Protein AF-A0A2V6EKQ9-F1 (afdb_monomer_lite)

Structure (mmCIF, N/CA/C/O backbone):
data_AF-A0A2V6EKQ9-F1
#
_entry.id   AF-A0A2V6EKQ9-F1
#
loop_
_atom_site.group_PDB
_atom_site.id
_atom_site.type_symbol
_atom_site.label_atom_id
_atom_site.label_alt_id
_atom_site.label_comp_id
_atom_site.label_asym_id
_atom_site.label_entity_id
_atom_site.label_seq_id
_atom_site.pdbx_PDB_ins_code
_atom_site.Cartn_x
_atom_site.Cartn_y
_atom_site.Cartn_z
_atom_site.occupancy
_atom_site.B_iso_or_equiv
_atom_site.auth_seq_id
_atom_site.auth_comp_id
_atom_site.auth_asym_id
_atom_site.auth_atom_id
_atom_site.pdbx_PDB_model_num
ATOM 1 N N . MET A 1 1 ? 5.200 -7.615 4.728 1.00 90.56 1 MET A N 1
ATOM 2 C CA . MET A 1 1 ? 4.198 -6.565 5.025 1.00 90.56 1 MET A CA 1
ATOM 3 C C . MET A 1 1 ? 2.852 -6.879 4.381 1.00 90.56 1 MET A C 1
ATOM 5 O O . MET A 1 1 ? 1.906 -7.097 5.118 1.00 90.56 1 MET A O 1
ATOM 9 N N . LEU A 1 2 ? 2.753 -6.979 3.049 1.00 94.94 2 LEU A N 1
ATOM 10 C CA . LEU A 1 2 ? 1.480 -7.272 2.362 1.00 94.94 2 LEU A CA 1
ATOM 11 C C . LEU A 1 2 ? 0.846 -8.608 2.789 1.00 94.94 2 LEU A C 1
ATOM 13 O O . LEU A 1 2 ? -0.291 -8.612 3.251 1.00 94.94 2 LEU A O 1
ATOM 17 N N . ASP A 1 3 ? 1.601 -9.713 2.757 1.00 94.38 3 ASP A N 1
ATOM 18 C CA . ASP A 1 3 ? 1.097 -11.019 3.223 1.00 94.38 3 ASP A CA 1
ATOM 19 C C . ASP A 1 3 ? 0.699 -11.004 4.701 1.00 94.38 3 ASP A C 1
ATOM 21 O O . ASP A 1 3 ? -0.285 -11.627 5.095 1.00 94.38 3 ASP A O 1
ATOM 25 N N . GLN A 1 4 ? 1.440 -10.261 5.526 1.00 96.31 4 GLN A N 1
ATOM 26 C CA . GLN A 1 4 ? 1.131 -10.102 6.945 1.00 96.31 4 GLN A CA 1
ATOM 27 C C . GLN A 1 4 ? -0.198 -9.369 7.143 1.00 96.31 4 GLN A C 1
ATOM 29 O O . GLN A 1 4 ? -1.025 -9.826 7.925 1.00 96.31 4 GLN A O 1
ATOM 34 N N . ALA A 1 5 ? -0.424 -8.264 6.430 1.00 96.88 5 ALA A N 1
ATOM 35 C CA . ALA A 1 5 ? -1.663 -7.498 6.512 1.00 96.88 5 ALA A CA 1
ATOM 36 C C . ALA A 1 5 ? -2.870 -8.317 6.047 1.00 96.88 5 ALA A C 1
ATOM 38 O O . ALA A 1 5 ? -3.899 -8.329 6.724 1.00 96.88 5 ALA A O 1
ATOM 39 N N . ARG A 1 6 ? -2.719 -9.057 4.941 1.00 96.38 6 ARG A N 1
ATOM 40 C CA . ARG A 1 6 ? -3.744 -9.971 4.431 1.00 96.38 6 ARG A CA 1
ATOM 41 C C . ARG A 1 6 ? -4.049 -11.091 5.424 1.00 96.38 6 ARG A C 1
ATOM 43 O O . ARG A 1 6 ? -5.208 -11.341 5.737 1.00 96.38 6 ARG A O 1
ATOM 50 N N . THR A 1 7 ? -3.014 -11.753 5.939 1.00 96.88 7 THR A N 1
ATOM 51 C CA . THR A 1 7 ? -3.164 -12.839 6.920 1.00 96.88 7 THR A CA 1
ATOM 52 C C . THR A 1 7 ? -3.848 -12.329 8.182 1.00 96.88 7 THR A C 1
ATOM 54 O O . THR A 1 7 ? -4.749 -12.982 8.696 1.00 96.88 7 THR A O 1
ATOM 57 N N . TYR A 1 8 ? -3.473 -11.136 8.649 1.00 97.75 8 TYR A N 1
ATOM 58 C CA . TYR A 1 8 ? -4.101 -10.504 9.802 1.00 97.75 8 TYR A CA 1
ATOM 59 C C . TYR A 1 8 ? -5.581 -10.187 9.551 1.00 97.75 8 TYR A C 1
ATOM 61 O O . TYR A 1 8 ? -6.402 -10.486 10.414 1.00 97.75 8 TYR A O 1
ATOM 69 N N . ALA A 1 9 ? -5.922 -9.636 8.379 1.00 97.31 9 ALA A N 1
ATOM 70 C CA . ALA A 1 9 ? -7.302 -9.336 7.992 1.00 97.31 9 ALA A CA 1
ATOM 71 C C . ALA A 1 9 ? -8.191 -10.586 8.059 1.00 97.31 9 ALA A C 1
ATOM 73 O O . ALA A 1 9 ? -9.218 -10.584 8.737 1.00 97.31 9 ALA A O 1
ATOM 74 N N . MET A 1 10 ? -7.741 -11.677 7.430 1.00 97.62 10 MET A N 1
ATOM 75 C CA . MET A 1 10 ? -8.483 -12.939 7.386 1.00 97.62 10 MET A CA 1
ATOM 76 C C . MET A 1 10 ? -8.564 -13.620 8.754 1.00 97.62 10 MET A C 1
ATOM 78 O O . MET A 1 10 ? -9.629 -14.076 9.157 1.00 97.62 10 MET A O 1
ATOM 82 N N . ALA A 1 11 ? -7.454 -13.668 9.496 1.00 97.88 11 ALA A N 1
ATOM 83 C CA . ALA A 1 11 ? -7.403 -14.353 10.787 1.00 97.88 11 ALA A CA 1
ATOM 84 C C . ALA A 1 11 ? -8.225 -13.651 11.879 1.00 97.88 11 ALA A C 1
ATOM 86 O O . ALA A 1 11 ? -8.692 -14.310 12.802 1.00 97.88 11 ALA A O 1
ATOM 87 N N . ASN A 1 12 ? -8.397 -12.329 11.784 1.00 97.94 12 ASN A N 1
ATOM 88 C CA . ASN A 1 12 ? -9.086 -11.527 12.800 1.00 97.94 12 ASN A CA 1
ATOM 89 C C . ASN A 1 12 ? -10.441 -10.989 12.325 1.00 97.94 12 ASN A C 1
ATOM 91 O O . ASN A 1 12 ? -11.027 -10.161 13.015 1.00 97.94 12 ASN A O 1
ATOM 95 N N . ASN A 1 13 ? -10.929 -11.432 11.159 1.00 97.50 13 ASN A N 1
ATOM 96 C CA . ASN A 1 13 ? -12.173 -10.960 10.551 1.00 97.50 13 ASN A CA 1
ATOM 97 C C . ASN A 1 13 ? -12.279 -9.418 10.550 1.00 97.50 13 ASN A C 1
ATOM 99 O O . ASN A 1 13 ? -13.250 -8.838 11.033 1.00 97.50 13 ASN A O 1
ATOM 103 N N . THR A 1 14 ? -11.233 -8.748 10.061 1.00 97.62 14 THR A N 1
ATOM 104 C CA . THR A 1 14 ? -11.115 -7.284 10.093 1.00 97.62 14 THR A CA 1
ATOM 105 C C . THR A 1 14 ? -10.586 -6.728 8.776 1.00 97.62 14 THR A C 1
ATOM 107 O O . THR A 1 14 ? -10.063 -7.461 7.938 1.00 97.62 14 THR A O 1
ATOM 110 N N . TYR A 1 15 ? -10.712 -5.417 8.597 1.00 96.25 15 TYR A N 1
ATOM 111 C CA . TYR A 1 15 ? -10.053 -4.694 7.517 1.00 96.25 15 TYR A CA 1
ATOM 112 C C . TYR A 1 15 ? -8.654 -4.274 7.948 1.00 96.25 15 TYR A C 1
ATOM 114 O O . TYR A 1 15 ? -8.445 -3.834 9.083 1.00 96.25 15 TYR A O 1
ATOM 122 N N . THR A 1 16 ? -7.699 -4.382 7.028 1.00 97.12 16 THR A N 1
ATOM 123 C CA . THR A 1 16 ? -6.342 -3.863 7.220 1.00 97.12 16 THR A CA 1
ATOM 124 C C . THR A 1 16 ? -5.949 -2.930 6.089 1.00 97.12 16 THR A C 1
ATOM 126 O O . THR A 1 16 ? -6.442 -3.054 4.971 1.00 97.12 16 THR A O 1
ATOM 129 N N . TRP A 1 17 ? -5.040 -2.002 6.378 1.00 96.75 17 TRP A N 1
ATOM 130 C CA . TRP A 1 17 ? -4.459 -1.086 5.403 1.00 96.75 17 TRP A CA 1
ATOM 131 C C . TRP A 1 17 ? -2.941 -1.133 5.499 1.00 96.75 17 TRP A C 1
ATOM 133 O O . TRP A 1 17 ? -2.381 -1.027 6.591 1.00 96.75 17 TRP A O 1
ATOM 143 N N . VAL A 1 18 ? -2.278 -1.278 4.354 1.00 97.50 18 VAL A N 1
ATOM 144 C CA . VAL A 1 18 ? -0.826 -1.159 4.202 1.00 97.50 18 VAL A CA 1
ATOM 145 C C . VAL A 1 18 ? -0.535 0.157 3.512 1.00 97.50 18 VAL A C 1
ATOM 147 O O . VAL A 1 18 ? -0.830 0.303 2.332 1.00 97.50 18 VAL A O 1
ATOM 150 N N . GLY A 1 19 ? 0.014 1.110 4.249 1.00 97.31 19 GLY A N 1
ATOM 151 C CA . GLY A 1 19 ? 0.348 2.435 3.743 1.00 97.31 19 GLY A CA 1
ATOM 152 C C . GLY A 1 19 ? 1.778 2.497 3.230 1.00 97.31 19 GLY A C 1
ATOM 153 O O . GLY A 1 19 ? 2.664 1.873 3.813 1.00 97.31 19 GLY A O 1
ATOM 154 N N . PHE A 1 20 ? 1.991 3.293 2.186 1.00 97.69 20 PHE A N 1
ATOM 155 C CA . PHE A 1 20 ? 3.293 3.599 1.602 1.00 97.69 20 PHE A CA 1
ATOM 156 C C . PHE A 1 20 ? 3.517 5.114 1.637 1.00 97.69 20 PHE A C 1
ATOM 158 O O . PHE A 1 20 ? 2.666 5.888 1.198 1.00 97.69 20 PHE A O 1
ATOM 165 N N . PHE A 1 21 ? 4.652 5.536 2.183 1.00 97.81 21 PHE A N 1
ATOM 166 C CA . PHE A 1 21 ? 5.082 6.931 2.233 1.00 97.81 21 PHE A CA 1
ATOM 167 C C . PHE A 1 21 ? 6.536 7.012 1.777 1.00 97.81 21 PHE A C 1
ATOM 169 O O . PHE A 1 21 ? 7.357 6.224 2.244 1.00 97.81 21 PHE A O 1
ATOM 176 N N . GLU A 1 22 ? 6.863 7.944 0.887 1.00 97.50 22 GLU A N 1
ATOM 177 C CA . GLU A 1 22 ? 8.254 8.200 0.511 1.00 97.50 22 GLU A CA 1
ATOM 178 C C . GLU A 1 22 ? 8.824 9.324 1.381 1.00 97.50 22 GLU A C 1
ATOM 180 O O . GLU A 1 22 ? 8.308 10.444 1.388 1.00 97.50 22 GLU A O 1
ATOM 185 N N . GLU A 1 23 ? 9.857 8.997 2.154 1.00 97.88 23 GLU A N 1
ATOM 186 C CA . GLU A 1 23 ? 10.584 9.912 3.031 1.00 97.88 23 GLU A CA 1
ATOM 187 C C . GLU A 1 23 ? 11.911 10.325 2.380 1.00 97.88 23 GLU A C 1
ATOM 189 O O . GLU A 1 23 ? 12.625 9.492 1.816 1.00 97.88 23 GLU A O 1
ATOM 194 N N . ASP A 1 24 ? 12.260 11.608 2.502 1.00 97.25 24 ASP A N 1
ATOM 195 C CA . ASP A 1 24 ? 13.563 12.128 2.086 1.00 97.25 24 ASP A CA 1
ATOM 196 C C . ASP A 1 24 ? 14.674 11.534 2.969 1.00 97.25 24 ASP A C 1
ATOM 198 O O . ASP A 1 24 ? 14.806 11.871 4.148 1.00 97.25 24 ASP A O 1
ATOM 202 N N . VAL A 1 25 ? 15.495 10.652 2.393 1.00 96.62 25 VAL A N 1
ATOM 203 C CA . VAL A 1 25 ? 16.574 9.968 3.126 1.00 96.62 25 VAL A CA 1
ATOM 204 C C . VAL A 1 25 ? 17.762 10.881 3.459 1.00 96.62 25 VAL A C 1
ATOM 206 O O . VAL A 1 25 ? 18.598 10.521 4.287 1.00 96.62 25 VAL A O 1
ATOM 209 N N . SER A 1 26 ? 17.860 12.060 2.835 1.00 96.06 26 SER A N 1
ATOM 210 C CA . SER A 1 26 ? 18.928 13.030 3.111 1.00 96.06 26 SER A CA 1
ATOM 211 C C . SER A 1 26 ? 18.730 13.783 4.427 1.00 96.06 26 SER A C 1
ATOM 213 O O . SER A 1 26 ? 19.677 14.377 4.941 1.00 96.06 26 SER A O 1
ATOM 2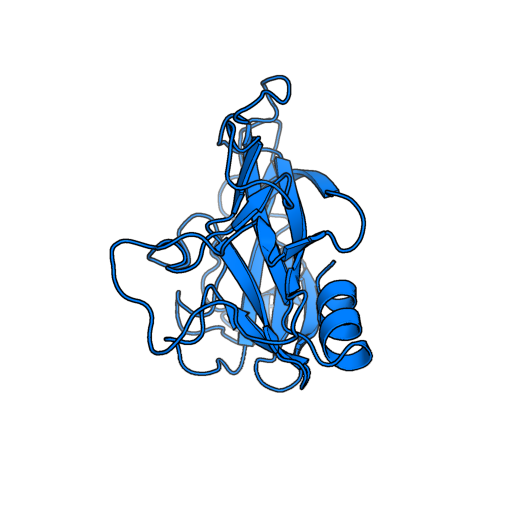15 N N . GLN A 1 27 ? 17.515 13.750 4.978 1.00 93.81 27 GLN A N 1
ATOM 216 C CA . GLN A 1 27 ? 17.157 14.416 6.223 1.00 93.81 27 GLN A CA 1
ATOM 217 C C . GLN A 1 27 ? 16.914 13.393 7.347 1.00 93.81 27 GLN A C 1
ATOM 219 O O . GLN A 1 27 ? 16.421 12.287 7.106 1.00 93.81 27 GLN A O 1
ATOM 224 N N . PRO A 1 28 ? 17.215 13.736 8.613 1.00 91.44 28 PRO A N 1
ATOM 225 C CA . PRO A 1 28 ? 16.763 12.947 9.752 1.00 91.44 28 PRO A CA 1
ATOM 226 C C . PRO A 1 28 ? 15.232 12.863 9.792 1.00 91.44 28 PRO A C 1
ATOM 228 O O . PRO A 1 28 ? 14.536 13.837 9.508 1.00 91.44 28 PRO A O 1
ATOM 231 N N . SER A 1 29 ? 14.693 11.718 10.212 1.00 91.50 29 SER A N 1
ATOM 232 C CA . SER A 1 29 ? 13.244 11.545 10.348 1.00 91.50 29 SER A CA 1
ATOM 233 C C . SER A 1 29 ? 12.653 12.465 11.418 1.00 91.50 29 SER A C 1
ATOM 235 O O . SER A 1 29 ? 12.857 12.243 12.613 1.00 91.50 29 SER A O 1
ATOM 237 N N . GLY A 1 30 ? 11.896 13.473 10.981 1.00 92.31 30 GLY A N 1
ATOM 238 C CA . GLY A 1 30 ? 11.197 14.435 11.837 1.00 92.31 30 GLY A CA 1
ATOM 239 C C . GLY A 1 30 ? 9.771 14.023 12.223 1.00 92.31 30 GLY A C 1
ATOM 240 O O . GLY A 1 30 ? 9.329 12.901 11.957 1.00 92.31 30 GLY A O 1
ATOM 241 N N . ASN A 1 31 ? 9.051 14.955 12.857 1.00 94.00 31 ASN A N 1
ATOM 242 C CA . ASN A 1 31 ? 7.603 14.900 13.076 1.00 94.00 31 ASN A CA 1
ATOM 243 C C . ASN A 1 31 ? 6.982 16.285 12.766 1.00 94.00 31 ASN A C 1
ATOM 245 O O . ASN A 1 31 ? 7.097 17.185 13.603 1.00 94.00 31 ASN A O 1
ATOM 249 N N . PRO A 1 32 ? 6.364 16.484 11.584 1.00 94.88 32 PRO A N 1
ATOM 250 C CA . PRO A 1 32 ? 6.123 15.485 10.539 1.00 94.88 32 PRO A CA 1
ATOM 251 C C . PRO A 1 32 ? 7.412 15.078 9.807 1.00 94.88 32 PRO A C 1
ATOM 253 O O . PRO A 1 32 ? 8.393 15.824 9.789 1.00 94.88 32 PRO A O 1
ATOM 256 N N . ALA A 1 33 ? 7.419 13.883 9.217 1.00 96.19 33 ALA A N 1
ATOM 257 C CA . ALA A 1 33 ? 8.510 13.452 8.351 1.00 96.19 33 ALA A CA 1
ATOM 258 C C . ALA A 1 33 ? 8.486 14.219 7.019 1.00 96.19 33 ALA A C 1
ATOM 260 O O . ALA A 1 33 ? 7.416 14.511 6.477 1.00 96.19 33 ALA A O 1
ATOM 261 N N . ALA A 1 34 ? 9.667 14.531 6.486 1.00 96.25 34 ALA A N 1
ATOM 262 C CA . ALA A 1 34 ? 9.794 15.192 5.194 1.00 96.25 34 ALA A CA 1
ATOM 263 C C . ALA A 1 34 ? 9.508 14.194 4.064 1.00 96.25 34 ALA A C 1
ATOM 265 O O . ALA A 1 34 ? 10.159 13.152 3.970 1.00 96.25 34 ALA A O 1
ATOM 266 N N . ALA A 1 35 ? 8.531 14.510 3.215 1.00 96.00 35 ALA A N 1
ATOM 267 C CA . ALA A 1 35 ? 8.270 13.727 2.014 1.00 96.00 35 ALA A CA 1
ATOM 268 C C . ALA A 1 35 ? 9.407 13.923 1.001 1.00 96.00 35 ALA A C 1
ATOM 270 O O . ALA A 1 35 ? 9.894 15.037 0.818 1.00 96.00 35 ALA A O 1
ATOM 271 N N . GLY A 1 36 ? 9.806 12.850 0.330 1.00 95.38 36 GLY A N 1
ATOM 272 C CA . GLY A 1 36 ? 10.880 12.862 -0.660 1.00 95.38 36 GLY A CA 1
ATOM 273 C C . GLY A 1 36 ? 11.293 11.447 -1.034 1.00 95.38 36 GLY A C 1
ATOM 274 O O . GLY A 1 36 ? 10.661 10.491 -0.610 1.00 95.38 36 GLY A O 1
ATOM 275 N N . ALA A 1 37 ? 12.333 11.299 -1.846 1.00 95.25 37 ALA A N 1
ATOM 276 C CA . ALA A 1 37 ? 12.778 9.991 -2.317 1.00 95.25 37 ALA A CA 1
ATOM 277 C C . ALA A 1 37 ? 13.912 9.408 -1.460 1.00 95.25 37 ALA A C 1
ATOM 279 O O . ALA A 1 37 ? 14.586 10.102 -0.698 1.00 95.25 37 ALA A O 1
ATOM 280 N N . GLY A 1 38 ? 14.171 8.116 -1.658 1.00 96.69 38 GLY A N 1
ATOM 281 C CA . GLY A 1 38 ? 15.312 7.419 -1.074 1.00 96.69 38 GLY A CA 1
ATOM 282 C C . GLY A 1 38 ? 14.985 6.584 0.152 1.00 96.69 38 GLY A C 1
ATOM 283 O O . GLY A 1 38 ? 15.842 5.830 0.613 1.00 96.69 38 GLY A O 1
ATOM 284 N N . ARG A 1 39 ? 13.753 6.652 0.655 1.00 97.94 39 ARG A N 1
ATOM 285 C CA . ARG A 1 39 ? 13.248 5.729 1.665 1.00 97.94 39 ARG A CA 1
ATOM 286 C C . ARG A 1 39 ? 11.754 5.511 1.499 1.00 97.94 39 ARG A C 1
ATOM 288 O O . ARG A 1 39 ? 10.974 6.456 1.520 1.00 97.94 39 ARG A O 1
ATOM 295 N N . ILE A 1 40 ? 11.342 4.249 1.450 1.00 98.00 40 ILE A N 1
ATOM 296 C CA . ILE A 1 40 ? 9.932 3.871 1.549 1.00 98.00 40 ILE A CA 1
ATOM 297 C C . ILE A 1 40 ? 9.631 3.491 2.998 1.00 98.00 40 ILE A C 1
ATOM 299 O O . ILE A 1 40 ? 10.218 2.564 3.563 1.00 98.00 40 ILE A O 1
ATOM 303 N N . VAL A 1 41 ? 8.687 4.206 3.599 1.00 98.19 41 VAL A N 1
ATOM 304 C CA . VAL A 1 41 ? 8.124 3.935 4.919 1.00 98.19 41 VAL A CA 1
ATOM 305 C C . VAL A 1 41 ? 6.801 3.196 4.742 1.00 98.19 41 VAL A C 1
ATOM 307 O O . VAL A 1 41 ? 5.932 3.627 3.985 1.00 98.19 41 VAL A O 1
ATOM 310 N N . MET A 1 42 ? 6.639 2.083 5.454 1.00 98.19 42 MET A N 1
ATOM 311 C CA . MET A 1 42 ? 5.438 1.255 5.425 1.00 98.19 42 MET A CA 1
ATOM 312 C C . MET A 1 42 ? 4.863 1.042 6.819 1.00 98.19 42 MET A C 1
ATOM 314 O O . MET A 1 42 ? 5.588 0.719 7.764 1.00 98.19 42 MET A O 1
ATOM 318 N N . SER A 1 43 ? 3.540 1.138 6.927 1.00 98.00 43 SER A N 1
ATOM 319 C CA . SER A 1 43 ? 2.787 0.829 8.144 1.00 98.00 43 SER A CA 1
ATOM 320 C C . SER A 1 43 ? 1.609 -0.075 7.821 1.00 98.00 43 SER A C 1
ATOM 322 O O . SER A 1 43 ? 0.985 0.086 6.773 1.00 98.00 43 SER A O 1
ATOM 324 N N . ILE A 1 44 ? 1.297 -0.997 8.731 1.00 98.19 44 ILE A N 1
ATOM 325 C CA . ILE A 1 44 ? 0.062 -1.776 8.683 1.00 98.19 44 ILE A CA 1
ATOM 326 C C . ILE A 1 44 ? -0.820 -1.317 9.839 1.00 98.19 44 ILE A C 1
ATOM 328 O O . ILE A 1 44 ? -0.377 -1.281 10.991 1.00 98.19 44 ILE A O 1
ATOM 332 N N . VAL A 1 45 ? -2.071 -0.996 9.539 1.00 97.94 45 VAL A N 1
ATOM 333 C CA . VAL A 1 45 ? -3.103 -0.714 10.540 1.00 97.94 45 VAL A CA 1
ATOM 334 C C . VAL A 1 45 ? -4.308 -1.614 10.307 1.00 97.94 45 VAL A C 1
ATOM 336 O O . VAL A 1 45 ? -4.558 -2.037 9.180 1.00 97.94 45 VAL A O 1
ATOM 339 N N . ALA A 1 46 ? -5.040 -1.929 11.367 1.00 98.06 46 ALA A N 1
ATOM 340 C CA . ALA A 1 46 ? -6.258 -2.723 11.310 1.00 98.06 46 ALA A CA 1
ATOM 341 C C . ALA A 1 46 ? -7.402 -2.015 12.025 1.00 98.06 46 ALA A C 1
ATOM 343 O O . ALA A 1 46 ? -7.181 -1.271 12.985 1.00 98.06 46 ALA A O 1
ATOM 344 N N . SER A 1 47 ? -8.623 -2.280 11.572 1.00 97.62 47 SER A N 1
ATOM 345 C CA . SER A 1 47 ? -9.821 -1.815 12.257 1.00 97.62 47 SER A CA 1
ATOM 346 C C . SER A 1 47 ? -10.004 -2.553 13.583 1.00 97.62 47 SER A C 1
ATOM 348 O O . SER A 1 47 ? -9.883 -3.780 13.642 1.00 97.62 47 SER A O 1
ATOM 350 N N . LYS A 1 48 ? -10.306 -1.804 14.650 1.00 96.94 48 LYS A N 1
ATOM 351 C CA . LYS A 1 48 ? -10.605 -2.357 15.980 1.00 96.94 48 LYS A CA 1
ATOM 352 C C . LYS A 1 48 ? -11.916 -3.133 16.017 1.00 96.94 48 LYS A C 1
ATOM 354 O O . LYS A 1 48 ? -12.020 -4.093 16.772 1.00 96.94 48 LYS A O 1
ATOM 359 N N . ASP A 1 49 ? -12.907 -2.688 15.252 1.00 94.81 49 ASP A N 1
ATOM 360 C CA . ASP A 1 49 ? -14.276 -3.214 15.288 1.00 94.81 49 ASP A CA 1
ATOM 361 C C . ASP A 1 49 ? -14.617 -4.096 14.078 1.00 94.81 49 ASP A C 1
ATOM 363 O O . ASP A 1 49 ? -15.749 -4.554 13.942 1.00 94.81 49 ASP A O 1
ATOM 367 N N . GLY A 1 50 ? -13.646 -4.3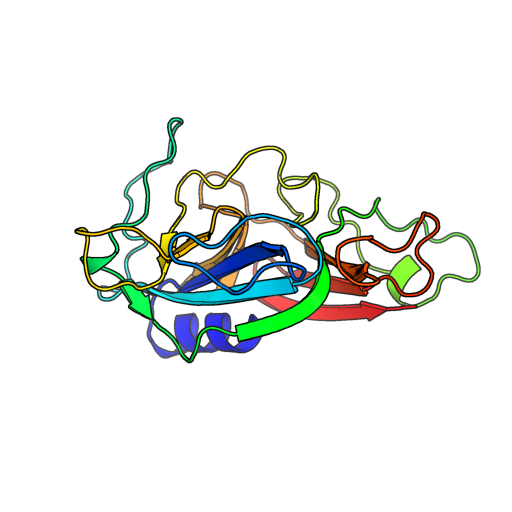41 13.194 1.00 94.12 50 GLY A N 1
ATOM 368 C CA . GLY A 1 50 ? -13.832 -5.162 11.999 1.00 94.12 50 GLY A CA 1
ATOM 369 C C . GLY A 1 50 ? -14.581 -4.465 10.863 1.00 94.12 50 GLY A C 1
ATOM 370 O O . GLY A 1 50 ? -14.803 -5.076 9.820 1.00 94.12 50 GLY A O 1
ATOM 371 N N . THR A 1 51 ? -14.950 -3.191 11.015 1.00 93.31 51 THR A N 1
ATOM 372 C CA . THR A 1 51 ? -15.584 -2.405 9.950 1.00 93.31 51 THR A CA 1
ATOM 373 C C . THR A 1 51 ? -14.549 -1.745 9.041 1.00 93.31 51 THR A C 1
ATOM 375 O O . THR A 1 51 ? -13.365 -1.650 9.371 1.00 93.31 51 THR A O 1
ATOM 378 N N . THR A 1 52 ? -15.002 -1.211 7.908 1.00 89.56 52 THR A N 1
ATOM 379 C CA . THR A 1 52 ? -14.200 -0.331 7.047 1.00 89.56 52 THR A CA 1
ATOM 380 C C . THR A 1 52 ? -13.874 1.016 7.692 1.00 89.56 52 THR A C 1
ATOM 382 O O . THR A 1 52 ? -13.125 1.777 7.098 1.00 89.56 52 THR A O 1
ATOM 385 N N . ILE A 1 53 ? -14.409 1.336 8.882 1.00 90.69 53 ILE A N 1
ATOM 386 C CA . ILE A 1 53 ? -14.286 2.620 9.605 1.00 90.69 53 ILE A CA 1
ATOM 387 C C . ILE A 1 53 ? -15.038 3.785 8.944 1.00 90.69 53 ILE A C 1
ATOM 389 O O . ILE A 1 53 ? -15.569 4.648 9.644 1.00 90.69 53 ILE A O 1
ATOM 393 N N . TYR A 1 54 ? -15.147 3.788 7.620 1.00 86.12 54 TYR A N 1
ATOM 394 C CA . TYR A 1 54 ? -15.983 4.699 6.844 1.00 86.12 54 TYR A CA 1
ATOM 395 C C . TYR A 1 54 ? -17.272 4.020 6.357 1.00 86.12 54 TYR A C 1
ATOM 397 O O . TYR A 1 54 ? -17.346 2.793 6.260 1.00 86.12 54 TYR A O 1
ATOM 405 N N . THR A 1 55 ? -18.286 4.829 6.032 1.00 70.56 55 THR A N 1
ATOM 406 C CA . THR A 1 55 ? -19.584 4.368 5.509 1.00 70.56 55 THR A CA 1
ATOM 407 C C . THR A 1 55 ? -19.812 4.900 4.094 1.00 70.56 55 THR A C 1
ATOM 409 O O . THR A 1 55 ? -19.492 6.050 3.809 1.00 70.56 55 THR A O 1
ATOM 412 N N . GLY A 1 56 ? -20.370 4.066 3.209 1.00 68.44 56 GLY A N 1
ATOM 413 C CA . GLY A 1 56 ? -20.696 4.454 1.832 1.00 68.44 56 GLY A CA 1
ATOM 414 C C . GLY A 1 56 ? -19.484 4.639 0.913 1.00 68.44 56 GLY A C 1
ATOM 415 O O . GLY A 1 56 ? -18.378 4.192 1.219 1.00 68.44 56 GLY A O 1
ATOM 416 N N . GLY A 1 57 ? -19.730 5.256 -0.246 1.00 70.69 57 GLY A N 1
ATOM 417 C CA . GLY A 1 57 ? -18.671 5.683 -1.154 1.00 70.69 57 GLY A CA 1
ATOM 418 C C . GLY A 1 57 ? -18.026 6.967 -0.641 1.00 70.69 57 GLY A C 1
ATOM 419 O O . GLY A 1 57 ? -18.724 7.921 -0.300 1.00 70.69 57 GLY A O 1
ATOM 420 N N . LEU A 1 58 ? -16.700 6.990 -0.572 1.00 81.75 58 LEU A N 1
ATOM 421 C CA . LEU A 1 58 ? -15.947 8.165 -0.145 1.00 81.75 58 LEU A CA 1
ATOM 422 C C . LEU A 1 58 ? -16.012 9.264 -1.214 1.00 81.75 58 LEU A C 1
ATOM 424 O O . LEU A 1 58 ? -16.126 8.985 -2.405 1.00 81.75 58 LEU A O 1
ATOM 428 N N . THR A 1 59 ? -15.900 10.526 -0.825 1.00 80.12 59 THR A N 1
ATOM 429 C CA . THR A 1 59 ? -15.869 11.652 -1.770 1.00 80.12 59 THR A CA 1
ATOM 430 C C . THR A 1 59 ? -14.657 12.529 -1.511 1.00 80.12 59 THR A C 1
ATOM 432 O O . THR A 1 59 ? -14.039 12.443 -0.457 1.00 80.12 59 THR A O 1
ATOM 435 N N . SER A 1 60 ? -14.318 13.389 -2.471 1.00 78.31 60 SER A N 1
ATOM 436 C CA . SER A 1 60 ? -13.382 14.486 -2.222 1.00 78.31 60 SER A CA 1
ATOM 437 C C . SER A 1 60 ? -14.103 15.604 -1.445 1.00 78.31 60 SER A C 1
ATOM 439 O O . SER A 1 60 ? -15.249 15.905 -1.791 1.00 78.31 60 SER A O 1
ATOM 441 N N . PRO A 1 61 ? -13.489 16.227 -0.423 1.00 78.06 61 PRO A N 1
ATOM 442 C CA . PRO A 1 61 ? -12.118 16.022 0.047 1.00 78.06 61 PRO A CA 1
ATOM 443 C C . PRO A 1 61 ? -11.936 14.715 0.829 1.00 78.06 61 PRO A C 1
ATOM 445 O O . PRO A 1 61 ? -12.838 14.276 1.537 1.00 78.06 61 PRO A O 1
ATOM 448 N N . ALA A 1 62 ? -10.740 14.128 0.718 1.00 82.94 62 ALA A N 1
ATOM 449 C CA . ALA A 1 62 ? -10.358 12.928 1.456 1.00 82.94 62 ALA A CA 1
ATOM 450 C C . ALA A 1 62 ? -10.565 13.106 2.970 1.00 82.94 62 ALA A C 1
ATOM 452 O O . ALA A 1 62 ? -10.156 14.121 3.543 1.00 82.94 62 ALA A O 1
ATOM 453 N N . VAL A 1 63 ? -11.154 12.101 3.617 1.00 87.56 63 VAL A N 1
ATOM 454 C CA . VAL A 1 63 ? -11.377 12.077 5.066 1.00 87.56 63 VAL A CA 1
ATOM 455 C C . VAL A 1 63 ? -10.486 11.005 5.657 1.00 87.56 63 VAL A C 1
ATOM 457 O O . VAL A 1 63 ? -10.591 9.832 5.309 1.00 87.56 63 VAL A O 1
ATOM 460 N N . GLU A 1 64 ? -9.589 11.410 6.549 1.00 91.50 64 GLU A N 1
ATOM 461 C CA . GLU A 1 64 ? -8.702 10.464 7.209 1.00 91.50 64 GLU A CA 1
ATOM 462 C C . GLU A 1 64 ? -9.491 9.415 8.004 1.00 91.50 64 GLU A C 1
ATOM 464 O O . GLU A 1 64 ? -10.471 9.741 8.680 1.00 91.50 64 GLU A O 1
ATOM 469 N N . LEU A 1 65 ? -9.043 8.158 7.947 1.00 93.19 65 LEU A N 1
ATOM 470 C CA . LEU A 1 65 ? -9.534 7.114 8.837 1.00 93.19 65 LEU A CA 1
ATOM 471 C C . LEU A 1 65 ? -9.348 7.550 10.288 1.00 93.19 65 LEU A C 1
ATOM 473 O O . LEU A 1 65 ? -8.250 7.945 10.675 1.00 93.19 65 LEU A O 1
ATOM 477 N N . ASP A 1 66 ? -10.404 7.425 11.093 1.00 93.94 66 ASP A N 1
ATOM 478 C CA . ASP A 1 66 ? -10.358 7.767 12.513 1.00 93.94 66 ASP A CA 1
ATOM 479 C C . ASP A 1 66 ? -9.243 6.962 13.214 1.00 93.94 66 ASP A C 1
ATOM 481 O O . ASP A 1 66 ? -9.378 5.744 13.401 1.00 93.94 66 ASP A O 1
ATOM 485 N N . PRO A 1 67 ? -8.140 7.612 13.639 1.00 95.50 67 PRO A N 1
ATOM 486 C CA . PRO A 1 67 ? -6.994 6.911 14.202 1.00 95.50 67 PRO A CA 1
ATOM 487 C C . PRO A 1 67 ? -7.318 6.258 15.546 1.00 95.50 67 PRO A C 1
ATOM 489 O O . PRO A 1 67 ? -6.597 5.356 15.970 1.00 95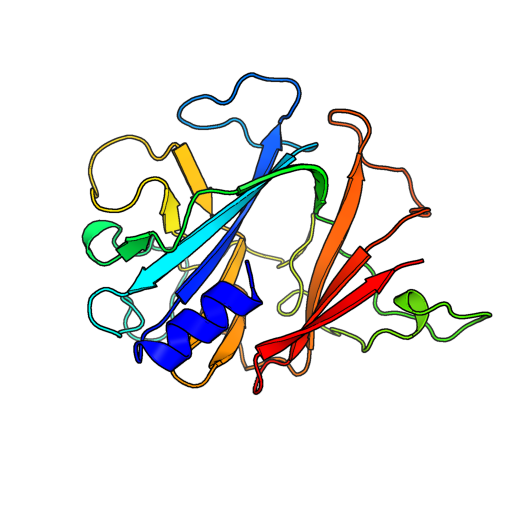.50 67 PRO A O 1
ATOM 492 N N . THR A 1 68 ? -8.396 6.665 16.224 1.00 96.44 68 THR A N 1
ATOM 493 C CA . THR A 1 68 ? -8.838 6.041 17.478 1.00 96.44 68 THR A CA 1
ATOM 494 C C . THR A 1 68 ? -9.525 4.695 17.245 1.00 96.44 68 THR A C 1
ATOM 496 O O . THR A 1 68 ? -9.533 3.855 18.150 1.00 96.44 68 THR A O 1
ATOM 499 N N . LYS A 1 69 ? -10.014 4.440 16.025 1.00 97.00 69 LYS A N 1
ATOM 500 C CA . LYS A 1 69 ? -10.610 3.166 15.586 1.00 97.00 69 LYS A CA 1
ATOM 501 C C . LYS A 1 69 ? -9.603 2.210 14.950 1.00 97.00 69 LYS A C 1
ATOM 503 O O . LYS A 1 69 ? -9.959 1.085 14.607 1.00 97.00 69 LYS A O 1
ATOM 508 N N . LEU A 1 70 ? -8.345 2.629 14.841 1.00 97.12 70 LEU A N 1
ATOM 509 C CA . LEU A 1 70 ? -7.257 1.835 14.287 1.00 97.12 70 LEU A CA 1
ATOM 510 C C . LEU A 1 70 ? -6.339 1.286 15.382 1.00 97.12 70 LEU A C 1
ATOM 512 O O . LEU A 1 70 ? -6.080 1.931 16.401 1.00 97.12 70 LEU A O 1
ATOM 516 N N . ILE A 1 71 ? -5.807 0.093 15.139 1.00 97.31 71 ILE A N 1
ATOM 517 C CA . ILE A 1 71 ? -4.647 -0.461 15.841 1.00 97.31 71 ILE A CA 1
ATOM 518 C C . ILE A 1 71 ? -3.505 -0.657 14.859 1.00 97.31 71 ILE A C 1
ATOM 520 O O . ILE A 1 71 ? -3.720 -0.956 13.686 1.00 97.31 71 ILE A O 1
ATOM 524 N N . GLN A 1 72 ? -2.278 -0.503 15.340 1.00 97.12 72 GLN A N 1
ATOM 525 C CA . GLN A 1 72 ? -1.106 -0.829 14.546 1.00 97.12 72 GLN A CA 1
ATOM 526 C C . GLN A 1 72 ? -0.886 -2.344 14.531 1.00 97.12 72 GLN A C 1
ATOM 528 O O . GLN A 1 72 ? -0.950 -2.998 15.571 1.00 97.12 72 GLN A O 1
ATOM 533 N N . VAL A 1 73 ? -0.573 -2.889 13.357 1.00 97.44 73 VAL A N 1
ATOM 534 C CA . VAL A 1 73 ? -0.177 -4.287 13.187 1.00 97.44 73 VAL A CA 1
ATOM 535 C C . VAL A 1 73 ? 1.323 -4.340 12.912 1.00 97.44 73 VAL A C 1
ATOM 537 O O . VAL A 1 73 ? 1.806 -3.869 11.885 1.00 97.44 73 VAL A O 1
ATOM 540 N N . GLY A 1 74 ? 2.078 -4.933 13.835 1.00 94.81 74 GLY A N 1
ATOM 541 C CA . GLY A 1 74 ? 3.536 -4.980 13.739 1.00 94.81 74 GLY A CA 1
ATOM 542 C C . GLY A 1 74 ? 4.192 -3.609 13.932 1.00 94.81 74 GLY A C 1
ATOM 543 O O . GLY A 1 74 ? 3.621 -2.704 14.535 1.00 94.81 74 GLY A O 1
ATOM 544 N N . LYS A 1 75 ? 5.432 -3.470 13.456 1.00 94.12 75 LYS A N 1
ATOM 545 C CA . LYS A 1 75 ? 6.213 -2.231 13.568 1.00 94.12 75 LYS A CA 1
ATOM 546 C C . LYS A 1 75 ? 6.207 -1.464 12.249 1.00 94.12 75 LYS A C 1
ATOM 548 O O . LYS A 1 75 ? 6.139 -2.061 11.175 1.00 94.12 75 LYS A O 1
ATOM 553 N N . LEU A 1 76 ? 6.348 -0.142 12.344 1.00 95.75 76 LEU A N 1
ATOM 554 C CA . LEU A 1 76 ? 6.666 0.702 11.195 1.00 95.75 76 LEU A CA 1
ATOM 555 C C . LEU A 1 76 ? 7.961 0.188 10.549 1.00 95.75 76 LEU A C 1
ATOM 557 O O . LEU A 1 76 ? 8.952 -0.034 11.244 1.00 95.75 76 LEU A O 1
ATOM 561 N N . THR A 1 77 ? 7.947 -0.013 9.237 1.00 97.31 77 THR A N 1
ATOM 562 C CA . THR A 1 77 ? 9.098 -0.512 8.477 1.00 97.31 77 THR A CA 1
ATOM 563 C C . THR A 1 77 ? 9.638 0.597 7.590 1.00 97.31 77 THR A C 1
ATOM 565 O O . THR A 1 77 ? 8.864 1.309 6.958 1.00 97.31 77 THR A O 1
ATOM 568 N N . LYS A 1 78 ? 10.961 0.735 7.529 1.00 96.81 78 LYS A N 1
ATOM 569 C CA . LYS A 1 78 ? 11.657 1.677 6.650 1.00 96.81 78 LYS A CA 1
ATOM 570 C C . LYS A 1 78 ? 12.612 0.897 5.764 1.00 96.81 78 LYS A C 1
ATOM 572 O O . LYS A 1 78 ? 13.331 0.037 6.271 1.00 96.81 78 LYS A O 1
ATOM 577 N N . ILE A 1 79 ? 12.585 1.169 4.466 1.00 96.88 79 ILE A N 1
ATOM 578 C CA . ILE A 1 79 ? 13.500 0.570 3.498 1.00 96.88 79 ILE A CA 1
ATOM 579 C C . ILE A 1 79 ? 14.169 1.699 2.728 1.00 96.88 79 ILE A C 1
ATOM 581 O O . ILE A 1 79 ? 13.501 2.441 2.010 1.00 96.88 79 ILE A O 1
ATOM 585 N N . ASP A 1 80 ? 15.479 1.814 2.906 1.00 97.25 80 ASP A N 1
ATOM 586 C CA . ASP A 1 80 ? 16.299 2.863 2.305 1.00 97.25 80 ASP A CA 1
ATOM 587 C C . ASP A 1 80 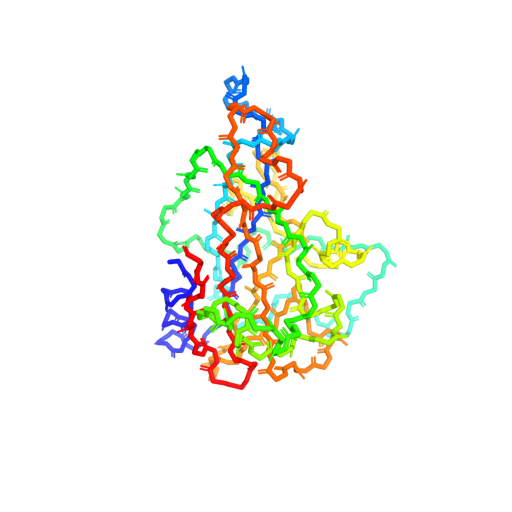? 16.730 2.472 0.884 1.00 97.25 80 ASP A C 1
ATOM 589 O O . ASP A 1 80 ? 16.709 1.298 0.505 1.00 97.25 80 ASP A O 1
ATOM 593 N N . ASN A 1 81 ? 17.163 3.469 0.114 1.00 96.81 81 ASN A N 1
ATOM 594 C CA . ASN A 1 81 ? 17.611 3.368 -1.275 1.00 96.81 81 ASN A CA 1
ATOM 595 C C . ASN A 1 81 ? 16.528 2.889 -2.254 1.00 96.81 81 ASN A C 1
ATOM 597 O O . ASN A 1 81 ? 16.827 2.190 -3.225 1.00 96.81 81 ASN A O 1
ATOM 601 N N . LEU A 1 82 ? 15.271 3.261 -1.998 1.00 97.00 82 LEU A N 1
ATOM 602 C CA . LEU A 1 82 ? 14.133 2.957 -2.863 1.00 97.00 82 LEU A CA 1
ATOM 603 C C . LEU A 1 82 ? 13.322 4.207 -3.204 1.00 97.00 82 LEU A C 1
ATOM 605 O O . LEU A 1 82 ? 13.218 5.143 -2.409 1.00 97.00 82 LEU A O 1
ATOM 609 N N . HIS A 1 83 ? 12.711 4.166 -4.384 1.00 97.69 83 HIS A N 1
ATOM 610 C CA . HIS A 1 83 ? 11.703 5.103 -4.862 1.00 97.69 83 HIS A CA 1
ATOM 611 C C . HIS A 1 83 ? 10.514 4.323 -5.426 1.00 97.69 83 HIS A C 1
ATOM 613 O O . HIS A 1 83 ? 10.706 3.313 -6.113 1.00 97.69 83 HIS A O 1
ATOM 619 N N . LEU A 1 84 ? 9.291 4.771 -5.148 1.00 97.62 84 LEU A N 1
ATOM 620 C CA . LEU A 1 84 ? 8.097 4.253 -5.809 1.00 97.62 84 LEU A CA 1
ATOM 621 C C . LEU A 1 84 ? 8.152 4.599 -7.296 1.00 97.62 84 LEU A C 1
ATOM 623 O O . LEU A 1 84 ? 8.494 5.711 -7.671 1.00 97.62 84 LEU A O 1
ATOM 627 N N . LYS A 1 85 ? 7.770 3.663 -8.162 1.00 96.81 85 LYS A N 1
ATOM 628 C CA . LYS A 1 85 ? 7.784 3.876 -9.607 1.00 96.81 85 LYS A CA 1
ATOM 629 C C . LYS A 1 85 ? 6.527 3.354 -10.269 1.00 96.81 85 LYS A C 1
ATOM 631 O O . LYS A 1 85 ? 6.132 2.216 -10.060 1.00 96.81 85 LYS A O 1
ATOM 636 N N . THR A 1 86 ? 5.925 4.172 -11.121 1.00 96.31 86 THR A N 1
ATOM 637 C CA . THR A 1 86 ? 4.868 3.729 -12.028 1.00 96.31 86 THR A CA 1
ATOM 638 C C . THR A 1 86 ? 5.522 3.185 -13.284 1.00 96.31 86 THR A C 1
ATOM 640 O O . THR A 1 86 ? 6.120 3.933 -14.062 1.00 96.31 86 THR A O 1
ATOM 643 N N . PHE A 1 87 ? 5.439 1.872 -13.470 1.00 94.69 87 PHE A N 1
ATOM 644 C CA . PHE A 1 87 ? 5.919 1.224 -14.680 1.00 94.69 87 PHE A CA 1
ATOM 645 C C . PHE A 1 87 ? 4.809 1.169 -15.740 1.00 94.69 87 PHE A C 1
ATOM 647 O O . PHE A 1 87 ? 3.629 1.052 -15.395 1.00 94.69 87 PHE A O 1
ATOM 654 N N . PRO A 1 88 ? 5.155 1.243 -17.039 1.00 93.06 88 PRO A N 1
ATOM 655 C CA . PRO A 1 88 ? 4.208 0.907 -18.097 1.00 93.06 88 PRO A CA 1
ATOM 656 C C . PRO A 1 88 ? 3.797 -0.567 -17.982 1.00 93.06 88 PRO A C 1
ATOM 658 O O . PRO A 1 88 ? 4.503 -1.363 -17.361 1.00 93.06 88 PRO A O 1
ATOM 661 N N . ASP A 1 89 ? 2.682 -0.966 -18.592 1.00 92.00 89 ASP A N 1
ATOM 662 C CA . ASP A 1 89 ? 2.391 -2.398 -18.715 1.00 92.00 89 ASP A CA 1
ATOM 663 C C . ASP A 1 89 ? 3.506 -3.093 -19.497 1.00 92.00 89 ASP A C 1
ATOM 665 O O . ASP A 1 89 ? 4.099 -2.517 -20.413 1.00 92.00 89 ASP A O 1
ATOM 669 N N . ALA A 1 90 ? 3.823 -4.319 -19.090 1.00 85.69 90 ALA A N 1
ATOM 670 C CA . ALA A 1 90 ? 4.880 -5.076 -19.726 1.00 85.69 90 ALA A CA 1
ATOM 671 C C . ALA A 1 90 ? 4.512 -5.401 -21.180 1.00 85.69 90 ALA A C 1
ATOM 673 O O . ALA A 1 90 ? 3.392 -5.825 -21.477 1.00 85.69 90 ALA A O 1
ATOM 674 N N . THR A 1 91 ? 5.461 -5.200 -22.090 1.00 72.06 91 THR A N 1
ATOM 675 C CA . THR A 1 91 ? 5.336 -5.598 -23.490 1.00 72.06 91 THR A CA 1
ATOM 676 C C . THR A 1 91 ? 6.192 -6.845 -23.679 1.00 72.06 91 THR A C 1
ATOM 678 O O . THR A 1 91 ? 7.391 -6.820 -23.428 1.00 72.06 91 THR A O 1
ATOM 681 N N . ALA A 1 92 ? 5.586 -7.963 -24.089 1.00 63.88 92 ALA A N 1
ATOM 682 C CA . ALA A 1 92 ? 6.231 -9.282 -24.186 1.00 63.88 92 ALA A CA 1
ATOM 683 C C . ALA A 1 92 ? 7.292 -9.405 -25.317 1.00 63.88 92 ALA A C 1
ATOM 685 O O . ALA A 1 92 ? 7.442 -10.458 -25.936 1.00 63.88 92 ALA A O 1
ATOM 686 N N . THR A 1 93 ? 8.011 -8.326 -25.626 1.00 58.78 93 THR A N 1
ATOM 687 C CA . THR A 1 93 ? 9.025 -8.194 -26.687 1.00 58.78 93 THR A CA 1
ATOM 688 C C . THR A 1 93 ? 10.456 -8.239 -26.114 1.00 58.78 93 THR A C 1
ATOM 690 O O . THR A 1 93 ? 10.652 -7.834 -24.974 1.00 58.78 93 THR A O 1
ATOM 693 N N . PRO A 1 94 ? 11.460 -8.776 -26.843 1.00 60.25 94 PRO A N 1
ATOM 694 C CA . PRO A 1 94 ? 12.287 -9.860 -26.291 1.00 60.25 94 PRO A CA 1
ATOM 695 C C . PRO A 1 94 ? 13.749 -9.533 -25.901 1.00 60.25 94 PRO A C 1
ATOM 697 O O . PRO A 1 94 ? 14.288 -8.529 -26.367 1.00 60.25 94 PRO A O 1
ATOM 700 N N . PRO A 1 95 ? 14.425 -10.448 -25.152 1.00 56.91 95 PRO A N 1
ATOM 701 C CA . PRO A 1 95 ? 13.853 -11.611 -24.465 1.00 56.91 95 PRO A CA 1
ATOM 702 C C . PRO A 1 95 ? 13.256 -11.169 -23.121 1.00 56.91 95 PRO A C 1
ATOM 704 O O . PRO A 1 95 ? 13.982 -10.588 -22.316 1.00 56.91 95 PRO A O 1
ATOM 707 N N . PRO A 1 96 ? 11.959 -11.419 -22.867 1.00 63.59 96 PRO A N 1
ATOM 708 C CA . PRO A 1 96 ? 11.309 -10.857 -21.699 1.00 63.59 96 PRO A CA 1
ATOM 709 C C . PRO A 1 96 ? 11.751 -11.642 -20.460 1.00 63.59 96 PRO A C 1
ATOM 711 O O . PRO A 1 96 ? 11.527 -12.854 -20.370 1.00 63.59 96 PRO A O 1
ATOM 714 N N . ASP A 1 97 ? 12.407 -10.958 -19.525 1.00 75.00 97 ASP A N 1
ATOM 715 C CA . ASP A 1 97 ? 12.679 -11.494 -18.193 1.00 75.00 97 ASP A CA 1
ATOM 716 C C . ASP A 1 97 ? 11.368 -11.638 -17.394 1.00 75.00 97 ASP A C 1
ATOM 718 O O . ASP A 1 97 ? 10.264 -11.431 -17.905 1.00 75.00 97 ASP A O 1
ATOM 722 N N . THR A 1 98 ? 11.450 -12.010 -16.114 1.00 81.50 98 THR A N 1
ATOM 723 C CA . THR A 1 98 ? 10.223 -12.159 -15.317 1.00 81.50 98 THR A CA 1
ATOM 724 C C . THR A 1 98 ? 9.452 -10.844 -15.167 1.00 81.50 98 THR A C 1
ATOM 726 O O . THR A 1 98 ? 8.225 -10.874 -15.103 1.00 81.50 98 THR A O 1
ATOM 729 N N . PHE A 1 99 ? 10.137 -9.699 -15.146 1.00 88.56 99 PHE A N 1
ATOM 730 C CA . PHE A 1 99 ? 9.527 -8.375 -15.073 1.00 88.56 99 PHE A CA 1
ATOM 731 C C . PHE A 1 99 ? 8.760 -8.025 -16.346 1.00 88.56 99 PHE A C 1
ATOM 733 O O . PHE A 1 99 ? 7.629 -7.551 -16.256 1.00 88.56 99 PHE A O 1
ATOM 740 N N . ASP A 1 100 ? 9.309 -8.328 -17.517 1.00 86.38 100 ASP A N 1
ATOM 741 C CA . ASP A 1 100 ? 8.672 -8.061 -18.811 1.00 86.38 100 ASP A CA 1
ATOM 742 C C . ASP A 1 100 ? 7.567 -9.078 -19.174 1.00 86.38 100 ASP A C 1
ATOM 744 O O . ASP A 1 100 ? 6.854 -8.912 -20.163 1.00 86.38 100 ASP A O 1
ATOM 748 N N . GLN A 1 101 ? 7.381 -10.123 -18.363 1.00 87.94 101 GLN A N 1
ATOM 749 C CA . GLN A 1 101 ? 6.270 -11.081 -18.478 1.00 87.94 101 GLN A CA 1
ATOM 750 C C . GLN A 1 101 ? 5.158 -10.855 -17.447 1.00 87.94 101 GLN A C 1
ATOM 752 O O . GLN A 1 101 ? 4.196 -11.630 -17.395 1.00 87.94 101 GLN A O 1
ATOM 757 N N . ARG A 1 102 ? 5.277 -9.844 -16.579 1.00 92.38 102 ARG A N 1
ATOM 758 C CA . ARG A 1 102 ? 4.273 -9.624 -15.536 1.00 92.38 102 ARG A CA 1
ATOM 759 C C . ARG A 1 102 ? 2.913 -9.252 -16.157 1.00 92.38 102 ARG A C 1
ATOM 761 O O . ARG A 1 102 ? 2.867 -8.491 -17.124 1.00 92.38 102 ARG A O 1
ATOM 768 N N . PRO A 1 103 ? 1.797 -9.756 -15.604 1.00 92.75 103 PRO A N 1
ATOM 769 C CA . PRO A 1 103 ? 0.454 -9.348 -16.000 1.00 92.75 103 PRO A CA 1
ATOM 770 C C . PRO A 1 103 ? 0.272 -7.825 -16.026 1.00 92.75 103 PRO A C 1
ATOM 772 O O . PRO A 1 103 ? 0.746 -7.128 -15.131 1.00 92.75 103 PRO A O 1
ATOM 775 N N . ALA A 1 104 ? -0.451 -7.311 -17.020 1.00 92.19 104 ALA A N 1
ATOM 776 C CA . ALA A 1 104 ? -0.767 -5.889 -17.110 1.00 92.19 104 ALA A CA 1
ATOM 777 C C . ALA A 1 104 ? -1.693 -5.450 -15.962 1.00 92.19 104 ALA A C 1
ATOM 779 O O . ALA A 1 104 ? -2.732 -6.071 -15.721 1.00 92.19 104 ALA A O 1
ATOM 780 N N . ALA A 1 105 ? -1.344 -4.351 -15.290 1.00 91.94 105 ALA A N 1
ATOM 781 C CA . ALA A 1 105 ? -2.227 -3.691 -14.327 1.00 91.94 105 ALA A CA 1
ATOM 782 C C . ALA A 1 105 ? -3.308 -2.853 -15.039 1.00 91.94 105 ALA A C 1
ATOM 784 O O . ALA A 1 105 ? -4.373 -2.616 -14.468 1.00 91.94 105 ALA A O 1
ATOM 785 N N . ALA A 1 106 ? -3.052 -2.448 -16.293 1.00 90.94 106 ALA A N 1
ATOM 786 C CA . ALA A 1 106 ? -3.951 -1.770 -17.238 1.00 90.94 106 ALA A CA 1
ATOM 787 C C . ALA A 1 106 ? -4.459 -0.370 -16.842 1.00 90.94 106 ALA A C 1
ATOM 789 O O . ALA A 1 106 ? -4.718 0.454 -17.715 1.00 90.94 106 ALA A O 1
ATOM 790 N N . LEU A 1 107 ? -4.611 -0.071 -15.551 1.00 91.38 107 LEU A N 1
ATOM 791 C CA . LEU A 1 107 ? -5.173 1.179 -15.039 1.00 91.38 107 LEU A CA 1
ATOM 792 C C . LEU A 1 107 ? -4.278 1.761 -13.941 1.00 91.38 107 LEU A C 1
ATOM 794 O O . LEU A 1 107 ? -3.795 1.027 -13.084 1.00 91.38 107 LEU A O 1
ATOM 798 N N . ASN A 1 108 ? -4.143 3.087 -13.878 1.00 91.19 108 ASN A N 1
ATOM 799 C CA . ASN A 1 108 ? -3.392 3.742 -12.795 1.00 91.19 108 ASN A CA 1
ATOM 800 C C . ASN A 1 108 ? -4.045 3.551 -11.419 1.00 91.19 108 ASN A C 1
ATOM 802 O O . ASN A 1 108 ? -3.346 3.424 -10.424 1.00 91.19 108 ASN A O 1
ATOM 806 N N . THR A 1 109 ? -5.373 3.406 -11.362 1.00 90.56 109 THR A N 1
ATOM 807 C CA . THR A 1 109 ? -6.105 3.000 -10.137 1.00 90.56 109 THR A CA 1
ATOM 808 C C . THR A 1 109 ? -5.759 1.588 -9.639 1.00 90.56 109 THR A C 1
ATOM 810 O O . THR A 1 109 ? -6.206 1.181 -8.571 1.00 90.56 109 THR A O 1
ATOM 813 N N . ALA A 1 110 ? -4.996 0.819 -10.419 1.00 93.00 110 ALA A N 1
ATOM 814 C CA . ALA A 1 110 ? -4.475 -0.495 -10.070 1.00 93.00 110 ALA A CA 1
ATOM 815 C C . ALA A 1 110 ? -2.963 -0.463 -9.769 1.00 93.00 110 ALA A C 1
ATOM 817 O O . ALA A 1 110 ? -2.336 -1.517 -9.682 1.00 93.00 110 ALA A O 1
ATOM 818 N N . ARG A 1 111 ? -2.365 0.727 -9.622 1.00 94.94 111 ARG A N 1
ATOM 819 C CA . ARG A 1 111 ? -0.930 0.903 -9.395 1.00 94.94 111 ARG A CA 1
ATOM 820 C C . ARG A 1 111 ? -0.645 1.808 -8.197 1.00 94.94 111 ARG A C 1
ATOM 822 O O . ARG A 1 111 ? -1.361 2.773 -7.956 1.00 94.94 111 ARG A O 1
ATOM 829 N N . ILE A 1 112 ? 0.428 1.500 -7.478 1.00 96.06 112 ILE A N 1
ATOM 830 C CA . ILE A 1 112 ? 1.098 2.388 -6.527 1.00 96.06 112 ILE A CA 1
ATOM 831 C C . ILE A 1 112 ? 2.511 2.627 -7.067 1.00 96.06 112 ILE A C 1
ATOM 833 O O . ILE A 1 112 ? 3.313 1.697 -7.173 1.00 96.06 112 ILE A O 1
ATOM 837 N N . GLY A 1 113 ? 2.813 3.878 -7.397 1.00 96.06 113 GLY A N 1
ATOM 838 C CA . GLY A 1 113 ? 4.087 4.317 -7.962 1.00 96.06 113 GLY A CA 1
ATOM 839 C C . GLY A 1 113 ? 4.322 5.807 -7.707 1.00 96.06 113 GLY A C 1
ATOM 840 O O . GLY A 1 113 ? 3.603 6.410 -6.925 1.00 96.06 113 GLY A O 1
ATOM 841 N N . ASP A 1 114 ? 5.307 6.428 -8.352 1.00 94.75 114 ASP A N 1
ATOM 842 C CA . ASP A 1 114 ? 5.561 7.884 -8.299 1.00 94.75 114 ASP A CA 1
ATOM 843 C C . ASP A 1 114 ? 4.348 8.721 -8.754 1.00 94.75 114 ASP A C 1
ATOM 845 O O . ASP A 1 114 ? 3.906 9.633 -8.058 1.00 94.75 114 ASP A O 1
ATOM 849 N N . THR A 1 115 ? 3.777 8.352 -9.897 1.00 94.06 115 THR A N 1
ATOM 850 C CA . THR A 1 115 ? 2.687 9.038 -10.612 1.00 94.06 115 THR A CA 1
ATOM 851 C C . THR A 1 115 ? 1.350 8.298 -10.546 1.00 94.06 115 THR A C 1
ATOM 853 O O . THR A 1 115 ? 0.386 8.722 -11.174 1.00 94.06 115 THR A O 1
ATOM 856 N N . SER A 1 116 ? 1.281 7.195 -9.795 1.00 93.75 116 SER A N 1
ATOM 857 C CA . SER A 1 116 ? 0.067 6.401 -9.606 1.00 93.75 116 SER A CA 1
ATOM 858 C C . SER A 1 116 ? -0.190 6.089 -8.124 1.00 93.75 116 SER A C 1
ATOM 860 O O . SER A 1 116 ? 0.764 5.943 -7.348 1.00 93.75 116 SER A O 1
ATOM 862 N N . PRO A 1 117 ? -1.458 5.968 -7.706 1.00 91.75 117 PRO A N 1
ATOM 863 C CA . PRO A 1 117 ? -2.665 6.280 -8.479 1.00 91.75 117 PRO A CA 1
ATOM 864 C C . PRO A 1 117 ? -2.766 7.783 -8.805 1.00 91.75 117 PRO A C 1
ATOM 866 O O . PRO A 1 117 ? -2.036 8.589 -8.236 1.00 91.75 117 PRO A O 1
ATOM 869 N N . ASP A 1 118 ? -3.633 8.158 -9.755 1.00 89.75 118 ASP A N 1
ATOM 870 C CA . ASP A 1 118 ? -3.724 9.545 -10.263 1.00 89.75 118 ASP A CA 1
ATOM 871 C C . ASP A 1 118 ? -4.142 10.562 -9.184 1.00 89.75 118 ASP A C 1
ATOM 873 O O . ASP A 1 118 ? -3.939 11.764 -9.335 1.00 89.75 118 ASP A O 1
ATOM 877 N N . ASN A 1 119 ? -4.755 10.079 -8.103 1.00 87.25 119 ASN A N 1
ATOM 878 C CA . ASN A 1 119 ? -5.197 10.869 -6.964 1.00 87.25 119 ASN A CA 1
ATOM 879 C C . ASN A 1 119 ? -4.812 10.147 -5.673 1.00 87.25 119 ASN A C 1
ATOM 881 O O . ASN A 1 119 ? -4.749 8.920 -5.651 1.00 87.25 119 ASN A O 1
ATOM 885 N N . ASP A 1 120 ? -4.631 10.907 -4.596 1.00 87.44 120 ASP A N 1
ATOM 886 C CA . ASP A 1 120 ? -4.468 10.346 -3.256 1.00 87.44 120 ASP A CA 1
ATOM 887 C C . ASP A 1 120 ? -5.685 9.517 -2.824 1.00 87.44 120 ASP A C 1
ATOM 889 O O . ASP A 1 120 ? -6.824 9.757 -3.248 1.00 87.44 120 ASP A O 1
ATOM 893 N N . SER A 1 121 ? -5.460 8.611 -1.872 1.00 88.56 121 SER A N 1
ATOM 894 C CA . SER A 1 121 ? -6.539 7.927 -1.177 1.00 88.56 121 SER A CA 1
ATOM 895 C C . SER A 1 121 ? -7.525 8.910 -0.555 1.00 88.56 121 SER A C 1
ATOM 897 O O . SER A 1 121 ? -7.147 9.860 0.131 1.00 88.56 121 SER A O 1
ATOM 899 N N . LEU A 1 122 ? -8.815 8.621 -0.741 1.00 89.38 122 LEU A N 1
ATOM 900 C CA . LEU A 1 122 ? -9.914 9.317 -0.072 1.00 89.38 122 LEU A CA 1
ATOM 901 C C . LEU A 1 122 ? -10.064 8.923 1.404 1.00 89.38 122 LEU A C 1
ATOM 903 O O . LEU A 1 122 ? -10.801 9.584 2.132 1.00 89.38 122 LEU A O 1
ATOM 907 N N . SER A 1 123 ? -9.362 7.874 1.836 1.00 91.00 123 SER A N 1
ATOM 908 C CA . SER A 1 123 ? -9.259 7.422 3.224 1.00 91.00 123 SER A CA 1
ATOM 909 C C . SER A 1 123 ? -7.791 7.250 3.617 1.00 91.00 123 SER A C 1
ATOM 911 O O . SER A 1 123 ? -7.336 6.118 3.822 1.00 91.00 123 SER A O 1
ATOM 913 N N . PRO A 1 124 ? -7.009 8.343 3.685 1.00 94.38 124 PRO A N 1
ATOM 914 C CA . PRO A 1 124 ? -5.650 8.256 4.186 1.00 94.38 124 PRO A CA 1
ATOM 915 C C . PRO A 1 124 ? -5.678 7.835 5.657 1.00 94.38 124 PRO A C 1
ATOM 917 O O . PRO A 1 124 ? -6.691 7.974 6.342 1.00 94.38 124 PRO A O 1
ATOM 920 N N . PHE A 1 125 ? -4.555 7.350 6.168 1.00 95.50 125 PHE A N 1
ATOM 921 C CA . PHE A 1 125 ? -4.412 7.078 7.596 1.00 95.50 125 PHE A CA 1
ATOM 922 C C . PHE A 1 125 ? -3.061 7.562 8.101 1.00 95.50 125 PHE A C 1
ATOM 924 O O . PHE A 1 125 ? -2.095 7.654 7.338 1.00 95.50 125 PHE A O 1
ATOM 931 N N . ARG A 1 126 ? -2.980 7.873 9.394 1.00 96.38 126 ARG A N 1
ATOM 932 C CA . ARG A 1 126 ? -1.751 8.375 10.014 1.00 96.38 126 ARG A CA 1
ATOM 933 C C . ARG A 1 126 ? -0.964 7.332 10.794 1.00 96.38 126 ARG A C 1
ATOM 935 O O . ARG A 1 126 ? -1.477 6.292 11.201 1.00 96.38 126 ARG A O 1
ATOM 942 N N . TYR A 1 127 ? 0.290 7.672 11.069 1.00 96.75 127 TYR A N 1
ATOM 943 C CA . TYR A 1 127 ? 1.092 7.076 12.131 1.00 96.75 127 TYR A CA 1
ATOM 944 C C . TYR A 1 127 ? 1.678 8.171 13.043 1.00 96.75 127 TYR A C 1
ATOM 946 O O . TYR A 1 127 ? 2.162 9.182 12.522 1.00 96.75 127 TYR A O 1
ATOM 954 N N . PRO A 1 128 ? 1.714 7.968 14.374 1.00 95.62 128 PRO A N 1
ATOM 955 C CA . PRO A 1 128 ? 1.116 6.846 15.110 1.00 95.62 128 PRO A CA 1
ATOM 956 C C . PRO A 1 128 ? -0.423 6.887 15.100 1.00 95.62 128 PRO A C 1
ATOM 958 O O . PRO A 1 128 ? -1.021 7.938 14.885 1.00 95.62 128 PRO A O 1
ATOM 961 N N . VAL A 1 129 ? -1.054 5.731 15.329 1.00 95.19 129 VAL A N 1
ATOM 962 C CA . VAL A 1 129 ? -2.511 5.611 15.541 1.00 95.19 129 VAL A CA 1
ATOM 963 C C . VAL A 1 129 ? -2.853 5.654 17.036 1.00 95.19 129 VAL A C 1
ATOM 965 O O . VAL A 1 129 ? -1.964 5.641 17.885 1.00 95.19 129 VAL A O 1
ATOM 968 N N . GLY A 1 130 ? -4.144 5.683 17.372 1.00 91.94 130 GLY A N 1
ATOM 969 C CA . GLY A 1 130 ? -4.647 5.643 18.749 1.00 91.94 130 GLY A CA 1
ATOM 970 C C . GLY A 1 130 ? -4.996 7.007 19.348 1.00 91.94 130 GLY A C 1
ATOM 971 O O . GLY A 1 130 ? -5.689 7.049 20.360 1.00 91.94 130 GLY A O 1
ATOM 972 N N . SER A 1 131 ? -4.594 8.106 18.706 1.00 88.06 131 SER A N 1
ATOM 973 C CA . SER A 1 131 ? -4.995 9.467 19.071 1.00 88.06 131 SER A CA 1
ATOM 974 C C . SER A 1 131 ? -5.391 10.264 17.832 1.00 88.06 131 SER A C 1
ATOM 976 O O . SER A 1 131 ? -4.682 10.246 16.827 1.00 88.06 131 SER A O 1
ATOM 978 N N . ALA A 1 132 ? -6.508 10.988 17.922 1.00 84.94 132 ALA A N 1
ATOM 979 C CA . ALA A 1 132 ? -6.900 11.987 16.928 1.00 84.94 132 ALA A CA 1
ATOM 980 C C . ALA A 1 132 ? -6.232 13.355 17.168 1.00 84.94 132 ALA A C 1
ATOM 982 O O . ALA A 1 132 ? -6.302 14.235 16.313 1.00 84.94 132 ALA A O 1
ATOM 983 N N . THR A 1 133 ? -5.580 13.544 18.319 1.00 86.31 133 THR A N 1
ATOM 984 C CA . THR A 1 133 ? -4.883 14.785 18.672 1.00 86.31 133 THR A CA 1
ATOM 985 C C . THR A 1 133 ? -3.383 14.675 18.400 1.00 86.31 133 THR A C 1
ATOM 987 O O . THR A 1 133 ? -2.785 13.607 18.545 1.00 86.31 133 THR A O 1
ATOM 990 N N . GLY A 1 134 ? -2.772 15.802 18.029 1.00 86.56 134 GLY A N 1
ATOM 991 C CA . GLY A 1 134 ? -1.341 15.909 17.742 1.00 86.56 134 GLY A CA 1
ATOM 992 C C . GLY A 1 134 ? -0.983 15.789 16.259 1.00 86.56 134 GLY A C 1
ATOM 993 O O . GLY A 1 134 ? -1.816 15.475 15.404 1.00 86.56 134 GLY A O 1
ATOM 994 N N . THR A 1 135 ? 0.284 16.076 15.964 1.00 91.31 135 THR A N 1
ATOM 995 C CA . THR A 1 135 ? 0.840 16.020 14.609 1.00 91.31 135 THR A CA 1
ATOM 996 C C . THR A 1 135 ? 1.196 14.583 14.249 1.00 91.31 135 THR A C 1
ATOM 998 O O . THR A 1 135 ? 1.936 13.912 14.973 1.00 91.31 135 THR A O 1
ATOM 1001 N N . ALA A 1 136 ? 0.652 14.114 13.127 1.00 95.00 136 ALA A N 1
ATOM 1002 C CA . ALA A 1 136 ? 1.017 12.834 12.542 1.00 95.00 136 ALA A CA 1
ATOM 1003 C C . ALA A 1 136 ? 2.465 12.874 12.045 1.00 95.00 136 ALA A C 1
ATOM 1005 O O . ALA A 1 136 ? 2.845 13.799 11.327 1.00 95.00 136 ALA A O 1
ATOM 1006 N N . GLN A 1 137 ? 3.239 11.833 12.354 1.00 96.44 137 GLN A N 1
ATOM 1007 C CA . GLN A 1 137 ? 4.579 11.699 11.797 1.00 96.44 137 GLN A CA 1
ATOM 1008 C C . GLN A 1 137 ? 4.517 11.357 10.305 1.00 96.44 137 GLN A C 1
ATOM 1010 O O . GLN A 1 137 ? 5.250 11.942 9.512 1.00 96.44 137 GLN A O 1
ATOM 1015 N N . TYR A 1 138 ? 3.620 10.441 9.930 1.00 97.44 138 TYR A N 1
ATOM 1016 C CA . TYR A 1 138 ? 3.360 10.067 8.539 1.00 97.44 138 TYR A CA 1
ATOM 1017 C C . TYR A 1 138 ? 1.862 10.094 8.271 1.00 97.44 138 TYR A C 1
ATOM 1019 O O . TYR A 1 138 ? 1.076 9.654 9.111 1.00 97.44 138 TYR A O 1
ATOM 1027 N N . ILE A 1 139 ? 1.486 10.555 7.080 1.00 96.44 139 ILE A N 1
ATOM 1028 C CA . ILE A 1 139 ? 0.137 10.412 6.532 1.00 96.44 139 ILE A CA 1
ATOM 1029 C C . ILE A 1 139 ? 0.265 9.566 5.268 1.00 96.44 139 ILE A C 1
ATOM 1031 O O . ILE A 1 139 ? 0.857 9.996 4.279 1.00 96.44 139 ILE A O 1
ATOM 1035 N N . PHE A 1 140 ? -0.273 8.353 5.311 1.00 96.94 140 PHE A N 1
ATOM 1036 C CA . PHE A 1 140 ? -0.230 7.407 4.206 1.00 96.94 140 PHE A CA 1
ATOM 1037 C C . PHE A 1 140 ? -1.385 7.687 3.253 1.00 96.94 140 PHE A C 1
ATOM 1039 O O . PHE A 1 140 ? -2.544 7.411 3.561 1.00 96.94 140 PHE A O 1
ATOM 1046 N N . ARG A 1 141 ? -1.046 8.259 2.097 1.00 95.00 141 ARG A N 1
ATOM 1047 C CA . ARG A 1 141 ? -1.990 8.619 1.028 1.00 95.00 141 ARG A CA 1
ATOM 1048 C C . ARG A 1 141 ? -2.075 7.575 -0.078 1.00 95.00 141 ARG A C 1
ATOM 1050 O O . ARG A 1 141 ? -3.044 7.581 -0.819 1.00 95.00 141 ARG A O 1
ATOM 1057 N N . LYS A 1 142 ? -1.094 6.675 -0.151 1.00 95.06 142 LYS A N 1
ATOM 1058 C CA . LYS A 1 142 ? -1.095 5.497 -1.020 1.00 95.06 142 LYS A CA 1
ATOM 1059 C C . LYS A 1 142 ? -1.202 4.276 -0.128 1.00 95.06 142 LYS A C 1
ATOM 1061 O O . LYS A 1 142 ? -0.354 4.094 0.753 1.00 95.06 142 LYS A O 1
ATOM 1066 N N . ALA A 1 143 ? -2.234 3.462 -0.312 1.00 94.81 143 ALA A N 1
ATOM 1067 C CA . ALA A 1 143 ? -2.423 2.290 0.532 1.00 94.81 143 ALA A CA 1
ATOM 1068 C C . ALA A 1 143 ? -3.036 1.105 -0.211 1.00 94.81 143 ALA A C 1
ATOM 1070 O O . ALA A 1 143 ? -3.755 1.270 -1.186 1.00 94.81 143 ALA A O 1
ATOM 1071 N N . VAL A 1 144 ? -2.791 -0.103 0.292 1.00 94.94 144 VAL A N 1
ATOM 1072 C CA . VAL A 1 144 ? -3.562 -1.297 -0.069 1.00 94.94 144 VAL A CA 1
ATOM 1073 C C . VAL A 1 144 ? -4.454 -1.667 1.107 1.00 94.94 144 VAL A C 1
ATOM 1075 O O . VAL A 1 144 ? -3.956 -1.926 2.200 1.00 94.94 144 VAL A O 1
ATOM 1078 N N . GLN A 1 145 ? -5.761 -1.707 0.882 1.00 94.31 145 GLN A N 1
ATOM 1079 C CA . GLN A 1 145 ? -6.750 -2.233 1.810 1.00 94.31 145 GLN A CA 1
ATOM 1080 C C . GLN A 1 145 ? -6.958 -3.727 1.560 1.00 94.31 145 GLN A C 1
ATOM 1082 O O . GLN A 1 145 ? -7.181 -4.129 0.417 1.00 94.31 145 GLN A O 1
ATOM 1087 N N . PHE A 1 146 ? -6.978 -4.523 2.627 1.00 95.06 146 PHE A N 1
ATOM 1088 C CA . PHE A 1 146 ? -7.465 -5.897 2.600 1.00 95.06 146 PHE A CA 1
ATOM 1089 C C . PHE A 1 146 ? -8.798 -6.021 3.333 1.00 95.06 146 PHE A C 1
ATOM 1091 O O . PHE A 1 146 ? -8.976 -5.449 4.411 1.00 95.06 146 PHE A O 1
ATOM 1098 N N . SER A 1 147 ? -9.733 -6.771 2.753 1.00 94.25 147 SER A N 1
ATOM 1099 C CA . SER A 1 147 ? -10.981 -7.147 3.421 1.00 94.25 147 SER A CA 1
ATOM 1100 C C . SER A 1 147 ? -10.782 -8.361 4.344 1.00 94.25 147 SER A C 1
ATOM 1102 O O . SER A 1 147 ? -9.801 -9.096 4.183 1.00 94.25 147 SER A O 1
ATOM 1104 N N . PRO A 1 148 ? -11.734 -8.645 5.253 1.00 95.75 148 PRO A N 1
ATOM 1105 C CA . PRO A 1 148 ? -11.756 -9.886 6.030 1.00 95.75 148 PRO A CA 1
ATOM 1106 C C . PRO A 1 148 ? -11.709 -11.169 5.183 1.00 95.75 148 PRO A C 1
ATOM 1108 O O . PRO A 1 148 ? -11.310 -12.220 5.672 1.00 95.75 148 PRO A O 1
ATOM 1111 N N . LEU A 1 149 ? -12.094 -11.096 3.904 1.00 94.12 149 LEU A N 1
ATOM 1112 C CA . LEU A 1 149 ? -12.051 -12.221 2.963 1.00 94.12 149 LEU A CA 1
ATOM 1113 C C . LEU A 1 149 ? -10.723 -12.305 2.189 1.00 94.12 149 LEU A C 1
ATOM 1115 O O . LEU A 1 149 ? -10.539 -13.200 1.368 1.00 94.12 149 LEU A O 1
ATOM 1119 N N . GLY A 1 150 ? -9.788 -11.386 2.445 1.00 92.44 150 GLY A N 1
ATOM 1120 C CA . GLY A 1 150 ? -8.475 -11.344 1.804 1.00 92.44 150 GLY A CA 1
ATOM 1121 C C . GLY A 1 150 ? -8.449 -10.649 0.443 1.00 92.44 150 GLY A C 1
ATOM 1122 O O . GLY A 1 150 ? -7.409 -10.683 -0.218 1.00 92.44 150 GLY A O 1
ATOM 1123 N N . GLU A 1 151 ? -9.548 -10.006 0.037 1.00 92.88 151 GLU A N 1
ATOM 1124 C CA . GLU A 1 151 ? -9.592 -9.193 -1.181 1.00 92.88 151 GLU A CA 1
ATOM 1125 C C . GLU A 1 151 ? -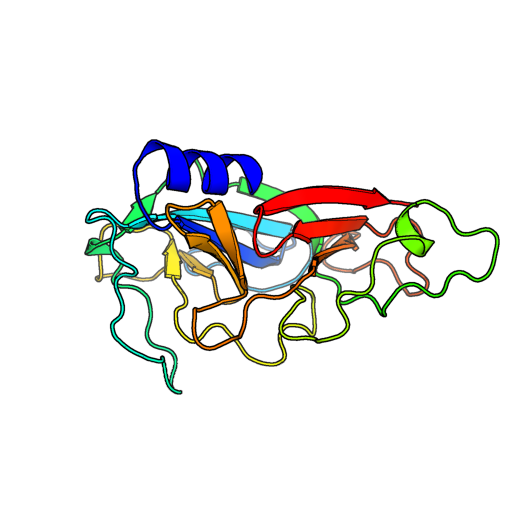8.724 -7.947 -1.011 1.00 92.88 151 GLU A C 1
ATOM 1127 O O . GLU A 1 151 ? -8.771 -7.314 0.042 1.00 92.88 151 GLU A O 1
ATOM 1132 N N . ALA A 1 152 ? -7.988 -7.559 -2.049 1.00 93.06 152 ALA A N 1
ATOM 1133 C CA . ALA A 1 152 ? -7.118 -6.391 -2.060 1.00 93.06 152 ALA A CA 1
ATOM 1134 C C . ALA A 1 152 ? -7.695 -5.264 -2.930 1.00 93.06 152 ALA A C 1
ATOM 1136 O O . ALA A 1 152 ? -8.169 -5.498 -4.046 1.00 93.06 152 ALA A O 1
ATOM 1137 N N . ARG A 1 153 ? -7.605 -4.023 -2.443 1.00 90.88 153 ARG A N 1
ATOM 1138 C CA . ARG A 1 153 ? -7.942 -2.793 -3.181 1.00 90.88 153 ARG A CA 1
ATOM 1139 C C . ARG A 1 153 ? -6.903 -1.717 -2.909 1.00 90.88 153 ARG A C 1
ATOM 1141 O O . ARG A 1 153 ? -6.413 -1.628 -1.790 1.00 90.88 153 ARG A O 1
ATOM 1148 N N . ILE A 1 154 ? -6.587 -0.893 -3.902 1.00 89.75 154 ILE A N 1
ATOM 1149 C CA . ILE A 1 154 ? -5.803 0.323 -3.667 1.00 89.75 154 ILE A CA 1
ATOM 1150 C C . ILE A 1 154 ? -6.725 1.416 -3.119 1.00 89.75 154 ILE A C 1
ATOM 1152 O O . ILE A 1 154 ? -7.849 1.585 -3.591 1.00 89.75 154 ILE A O 1
ATOM 1156 N N . ASP A 1 155 ? -6.205 2.140 -2.132 1.00 74.56 155 ASP A N 1
ATOM 1157 C CA . ASP A 1 155 ? -6.722 3.338 -1.480 1.00 74.56 155 ASP A CA 1
ATOM 1158 C C . ASP A 1 155 ? -8.038 3.186 -0.721 1.00 74.56 155 ASP A C 1
ATOM 1160 O O . ASP A 1 155 ? -8.065 3.412 0.488 1.00 74.56 155 ASP A O 1
ATOM 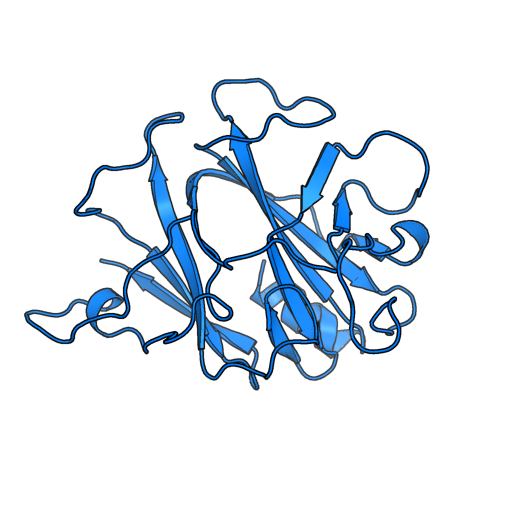1164 N N . ASN A 1 156 ? -9.124 2.839 -1.412 1.00 69.69 156 ASN A N 1
ATOM 1165 C CA . ASN A 1 156 ? -10.466 2.739 -0.846 1.00 69.69 156 ASN A CA 1
ATOM 1166 C C . ASN A 1 156 ? -11.401 1.861 -1.695 1.00 69.69 156 ASN A C 1
ATOM 1168 O O . ASN A 1 156 ? -11.057 1.369 -2.771 1.00 69.69 156 ASN A O 1
ATOM 1172 N N . ASN A 1 157 ? -12.616 1.643 -1.192 1.00 68.88 157 ASN A N 1
ATOM 1173 C CA . ASN A 1 157 ? -13.603 0.768 -1.818 1.00 68.88 157 ASN A CA 1
ATOM 1174 C C . ASN A 1 157 ? -14.367 1.387 -3.007 1.00 68.88 157 ASN A C 1
ATOM 1176 O O . ASN A 1 157 ? -15.150 0.658 -3.619 1.00 68.88 157 ASN A O 1
ATOM 1180 N N . ASN A 1 158 ? -14.157 2.666 -3.353 1.00 74.44 158 ASN A N 1
ATOM 1181 C CA . ASN A 1 158 ? -14.866 3.303 -4.472 1.00 74.44 158 ASN A CA 1
ATOM 1182 C C . ASN A 1 158 ? -14.471 2.723 -5.825 1.00 74.44 158 ASN A C 1
ATOM 1184 O O . ASN A 1 158 ? -15.226 2.813 -6.793 1.00 74.44 158 ASN A O 1
ATOM 1188 N N . TYR A 1 159 ? -13.276 2.147 -5.904 1.00 69.25 159 TYR A N 1
ATOM 1189 C CA . TYR A 1 159 ? -12.812 1.491 -7.106 1.00 69.25 159 TYR A CA 1
ATOM 1190 C C . TYR A 1 159 ? -13.261 0.031 -7.129 1.00 69.25 159 TYR A C 1
ATOM 1192 O O . TYR A 1 159 ? -13.299 -0.675 -6.113 1.00 69.25 159 TYR A O 1
ATOM 1200 N N . THR A 1 160 ? -13.587 -0.430 -8.335 1.00 81.12 160 THR A N 1
ATOM 1201 C CA . THR A 1 160 ? -13.847 -1.843 -8.599 1.00 81.12 160 THR A CA 1
ATOM 1202 C C . THR A 1 160 ? -12.610 -2.676 -8.287 1.00 81.12 160 THR A C 1
ATOM 1204 O O . THR A 1 160 ? -11.479 -2.219 -8.480 1.00 81.12 160 THR A O 1
ATOM 1207 N N . LEU A 1 161 ? -12.829 -3.914 -7.832 1.00 87.06 161 LEU A N 1
ATOM 1208 C CA . LEU A 1 161 ? -11.749 -4.887 -7.677 1.00 87.06 161 LEU A CA 1
ATOM 1209 C C . LEU A 1 161 ? -10.966 -4.993 -8.987 1.00 87.06 161 LEU A C 1
ATOM 1211 O O . LEU A 1 161 ? -11.547 -5.111 -10.069 1.00 87.06 161 LEU A O 1
ATOM 1215 N N . LYS A 1 162 ? -9.641 -4.933 -8.876 1.00 89.81 162 LYS A N 1
ATOM 1216 C CA . LYS A 1 162 ? -8.730 -5.063 -10.012 1.00 89.81 162 LYS A CA 1
ATOM 1217 C C . LYS A 1 162 ? -8.229 -6.495 -10.086 1.00 89.81 162 LYS A C 1
ATOM 1219 O O . LYS A 1 162 ? -8.008 -7.135 -9.064 1.00 89.81 162 LYS A O 1
ATOM 1224 N N . THR A 1 163 ? -8.047 -7.015 -11.292 1.00 90.25 163 THR A N 1
ATOM 1225 C CA . THR A 1 163 ? -7.473 -8.355 -11.487 1.00 90.25 163 THR A CA 1
ATOM 1226 C C . THR A 1 163 ? -6.044 -8.418 -10.954 1.00 90.25 163 THR A C 1
ATOM 1228 O O . THR A 1 163 ? -5.672 -9.386 -10.290 1.00 90.25 163 THR A O 1
ATOM 1231 N N . VAL A 1 164 ? -5.289 -7.345 -11.188 1.00 92.56 164 VAL A N 1
ATOM 1232 C CA . VAL A 1 164 ? -3.907 -7.139 -10.762 1.00 92.56 164 VAL A CA 1
ATOM 1233 C C . VAL A 1 164 ? -3.819 -5.782 -10.077 1.00 92.56 164 VAL A C 1
ATOM 1235 O O . VAL A 1 164 ? -4.382 -4.809 -10.565 1.00 92.56 164 VAL A O 1
ATOM 1238 N N . ILE A 1 165 ? -3.117 -5.728 -8.955 1.00 94.81 165 ILE A N 1
ATOM 1239 C CA . ILE A 1 165 ? -2.647 -4.512 -8.292 1.00 94.81 165 ILE A CA 1
ATOM 1240 C C . ILE A 1 165 ? -1.126 -4.545 -8.360 1.00 94.81 165 ILE A C 1
ATOM 1242 O O . ILE A 1 165 ? -0.548 -5.576 -8.038 1.00 94.81 165 ILE A O 1
ATOM 1246 N N . GLU A 1 166 ? -0.469 -3.459 -8.747 1.00 96.56 166 GLU A N 1
ATOM 1247 C CA . GLU A 1 166 ? 0.990 -3.396 -8.872 1.00 96.56 166 GLU A CA 1
ATOM 1248 C C . GLU A 1 166 ? 1.574 -2.294 -7.986 1.00 96.56 166 GLU A C 1
ATOM 1250 O O . GLU A 1 166 ? 1.141 -1.150 -8.027 1.00 96.56 166 GLU A O 1
ATOM 1255 N N . ILE A 1 167 ? 2.583 -2.633 -7.193 1.00 97.44 167 ILE A N 1
ATOM 1256 C CA . ILE A 1 167 ? 3.422 -1.676 -6.474 1.00 97.44 167 ILE A CA 1
ATOM 1257 C C . ILE A 1 167 ? 4.790 -1.724 -7.140 1.00 97.44 167 ILE A C 1
ATOM 1259 O O . ILE A 1 167 ? 5.497 -2.732 -7.042 1.00 97.44 167 ILE A O 1
ATOM 1263 N N . GLY A 1 168 ? 5.144 -0.661 -7.852 1.00 97.19 168 GLY A N 1
ATOM 1264 C CA . GLY A 1 168 ? 6.435 -0.564 -8.516 1.00 97.19 168 GLY A CA 1
ATOM 1265 C C . GLY A 1 168 ? 7.451 0.147 -7.634 1.00 97.19 168 GLY A C 1
ATOM 1266 O O . GLY A 1 168 ? 7.146 1.162 -7.007 1.00 97.19 168 GLY A O 1
ATOM 1267 N N . VAL A 1 169 ? 8.670 -0.383 -7.588 1.00 97.38 169 VAL A N 1
ATOM 1268 C CA . VAL A 1 169 ? 9.809 0.256 -6.928 1.00 97.38 169 VAL A CA 1
ATOM 1269 C C . VAL A 1 169 ? 11.048 0.197 -7.812 1.00 97.38 169 VAL A C 1
ATOM 1271 O O . VAL A 1 169 ? 11.248 -0.742 -8.587 1.00 97.38 169 VAL A O 1
ATOM 1274 N N . GLN A 1 170 ? 11.896 1.207 -7.668 1.00 97.00 170 GLN A N 1
ATOM 1275 C CA . GLN A 1 170 ? 13.214 1.260 -8.283 1.00 97.00 170 GLN A CA 1
ATOM 1276 C C . GLN A 1 170 ? 14.276 1.690 -7.262 1.00 97.00 170 GLN A C 1
ATOM 1278 O O . GLN A 1 170 ? 13.937 2.363 -6.283 1.00 97.00 170 GLN A O 1
ATOM 1283 N N . PRO A 1 171 ? 15.555 1.338 -7.473 1.00 97.12 171 PRO A N 1
ATOM 1284 C CA . PRO A 1 171 ? 16.636 1.799 -6.614 1.00 97.12 171 PRO A CA 1
ATOM 1285 C C . PRO A 1 171 ? 16.829 3.316 -6.683 1.00 97.12 171 PRO A C 1
ATOM 1287 O O . PRO A 1 171 ? 16.540 3.959 -7.700 1.00 97.12 171 PRO A O 1
ATOM 1290 N N . THR A 1 172 ? 17.400 3.879 -5.623 1.00 97.19 172 THR A N 1
ATOM 1291 C CA . THR A 1 172 ? 17.945 5.242 -5.611 1.00 97.19 172 THR A CA 1
ATOM 1292 C C . THR A 1 172 ? 19.396 5.256 -5.139 1.00 97.19 172 THR A C 1
ATOM 1294 O O . THR A 1 172 ? 19.869 4.335 -4.472 1.00 97.19 172 THR A O 1
ATOM 1297 N N . HIS A 1 173 ? 20.103 6.339 -5.457 1.00 95.69 173 HIS A N 1
ATOM 1298 C CA . HIS A 1 173 ? 21.329 6.737 -4.776 1.00 95.69 173 HIS A CA 1
ATOM 1299 C C . HIS A 1 173 ? 21.045 8.001 -3.958 1.00 95.69 173 HIS A C 1
ATOM 1301 O O . HIS A 1 173 ? 20.871 9.091 -4.514 1.00 95.69 173 HIS A O 1
ATOM 1307 N N . GLY A 1 174 ? 20.917 7.846 -2.636 1.00 95.06 174 GLY A N 1
ATOM 1308 C CA . GLY A 1 174 ? 20.345 8.888 -1.784 1.00 95.06 174 GLY A CA 1
ATOM 1309 C C . GLY A 1 174 ? 18.923 9.219 -2.242 1.00 95.06 174 GLY A C 1
ATOM 1310 O O . GLY A 1 174 ? 18.094 8.321 -2.392 1.00 95.06 174 GLY A O 1
ATOM 1311 N N . ILE A 1 175 ? 18.666 10.494 -2.533 1.00 96.31 175 ILE A N 1
ATOM 1312 C CA . ILE A 1 175 ? 17.369 10.979 -3.034 1.00 96.31 175 ILE A CA 1
ATOM 1313 C C . ILE A 1 175 ? 17.218 10.882 -4.557 1.00 96.31 175 ILE A C 1
ATOM 1315 O O . ILE A 1 175 ? 16.180 11.264 -5.084 1.00 96.31 175 ILE A O 1
ATOM 1319 N N . THR A 1 176 ? 18.247 10.434 -5.285 1.00 96.88 176 THR A N 1
ATOM 1320 C CA . THR A 1 176 ? 18.231 10.413 -6.756 1.00 96.88 176 THR A CA 1
ATOM 1321 C C . THR A 1 176 ? 17.773 9.042 -7.246 1.00 96.88 176 THR A C 1
ATOM 1323 O O . THR A 1 176 ? 18.519 8.073 -7.072 1.00 96.88 176 THR A O 1
ATOM 1326 N N . PRO A 1 177 ? 16.581 8.910 -7.854 1.00 95.88 177 PRO A N 1
ATOM 1327 C CA . PRO A 1 177 ? 16.133 7.636 -8.399 1.00 95.88 177 PRO A CA 1
ATOM 1328 C C . PRO A 1 177 ? 16.988 7.203 -9.596 1.00 95.88 177 PRO A C 1
ATOM 1330 O O . PRO A 1 177 ? 17.507 8.043 -10.331 1.00 95.88 177 PRO A O 1
ATOM 1333 N N . GLU A 1 178 ? 17.125 5.893 -9.811 1.00 94.62 178 GLU A N 1
ATOM 1334 C CA . GLU A 1 178 ? 17.825 5.368 -10.988 1.00 94.62 178 GLU A CA 1
ATOM 1335 C C . GLU A 1 178 ? 17.197 5.919 -12.293 1.00 94.62 178 GLU A C 1
ATOM 1337 O O . GLU A 1 178 ? 15.965 5.924 -12.425 1.00 94.62 178 GLU A O 1
ATOM 1342 N N . PRO A 1 179 ? 18.001 6.412 -13.256 1.00 92.44 179 PRO A N 1
ATOM 1343 C CA . PRO A 1 179 ? 17.475 6.958 -14.502 1.00 92.44 179 PRO A CA 1
ATOM 1344 C C . PRO A 1 179 ? 16.826 5.875 -15.371 1.00 92.44 179 PRO A C 1
ATOM 1346 O O . PRO A 1 179 ? 17.124 4.689 -15.257 1.00 92.44 179 PRO A O 1
ATOM 1349 N N . SER A 1 180 ? 15.962 6.303 -16.291 1.00 86.62 180 SER A N 1
ATOM 1350 C CA . SER A 1 180 ? 15.381 5.414 -17.299 1.00 86.62 180 SER A CA 1
ATOM 1351 C C . SER A 1 180 ? 16.397 5.107 -18.419 1.00 86.62 180 SER A C 1
ATOM 1353 O O . SER A 1 180 ? 17.084 6.032 -18.859 1.00 86.62 180 SER A O 1
ATOM 1355 N N . PRO A 1 181 ? 16.482 3.864 -18.931 1.00 87.56 181 PRO A N 1
ATOM 1356 C CA . PRO A 1 181 ? 15.754 2.688 -18.463 1.00 87.56 181 PRO A CA 1
ATOM 1357 C C . PRO A 1 181 ? 16.286 2.197 -17.109 1.00 87.56 181 PRO A C 1
ATOM 1359 O O . PRO A 1 181 ? 17.494 2.063 -16.918 1.00 87.56 181 PRO A O 1
ATOM 1362 N N . VAL A 1 182 ? 15.363 1.894 -16.191 1.00 90.56 182 VAL A N 1
ATOM 1363 C CA . VAL A 1 182 ? 15.686 1.360 -14.859 1.00 90.56 182 VAL A CA 1
ATOM 1364 C C . VAL A 1 182 ? 16.371 0.006 -15.030 1.00 90.56 182 VAL A C 1
ATOM 1366 O O . VAL A 1 182 ? 15.841 -0.863 -15.729 1.00 90.56 182 VAL A O 1
ATOM 1369 N N . LYS A 1 183 ? 17.541 -0.190 -14.410 1.00 89.44 183 LYS A N 1
ATOM 1370 C CA . LYS A 1 183 ? 18.312 -1.431 -14.586 1.00 89.44 183 LYS A CA 1
ATOM 1371 C C . LYS A 1 183 ? 17.820 -2.539 -13.671 1.00 89.44 183 LYS A C 1
ATOM 1373 O O . LYS A 1 183 ? 17.779 -3.682 -14.110 1.00 89.44 183 LYS A O 1
ATOM 1378 N N . ASN A 1 184 ? 17.410 -2.199 -12.447 1.00 90.88 184 ASN A N 1
ATOM 1379 C CA . ASN A 1 184 ? 16.915 -3.168 -11.462 1.00 90.88 184 ASN A CA 1
ATOM 1380 C C . ASN A 1 184 ? 15.469 -2.858 -11.024 1.00 90.88 184 ASN A C 1
ATOM 1382 O O . ASN A 1 184 ? 15.231 -2.593 -9.841 1.00 90.88 184 ASN A O 1
ATOM 1386 N N . PRO A 1 185 ? 14.491 -2.826 -11.950 1.00 93.44 185 PRO A N 1
ATOM 1387 C CA . PRO A 1 185 ? 13.105 -2.575 -11.594 1.00 93.44 185 PRO A CA 1
ATOM 1388 C C . PRO A 1 185 ? 12.528 -3.756 -10.806 1.00 93.44 185 PRO A C 1
ATOM 1390 O O . PRO A 1 185 ? 12.818 -4.922 -11.088 1.00 93.44 185 PRO A O 1
ATOM 1393 N N . VAL A 1 186 ? 11.662 -3.454 -9.839 1.00 95.31 186 VAL A N 1
ATOM 1394 C CA . VAL A 1 186 ? 10.893 -4.464 -9.110 1.00 95.31 186 VAL A CA 1
ATOM 1395 C C . VAL A 1 186 ? 9.420 -4.084 -9.139 1.00 95.31 186 VAL A C 1
ATOM 1397 O O . VAL A 1 186 ? 9.042 -2.970 -8.782 1.00 95.31 186 VAL A O 1
ATOM 1400 N N . ALA A 1 187 ? 8.577 -5.032 -9.538 1.00 96.12 187 ALA A N 1
ATOM 1401 C CA . ALA A 1 187 ? 7.128 -4.915 -9.455 1.00 96.12 187 ALA A CA 1
ATOM 1402 C C . ALA A 1 187 ? 6.600 -5.975 -8.490 1.00 96.12 187 ALA A C 1
ATOM 1404 O O . ALA A 1 187 ? 6.817 -7.175 -8.671 1.00 96.12 187 ALA A O 1
ATOM 1405 N N . ILE A 1 188 ? 5.896 -5.532 -7.457 1.00 96.50 188 ILE A N 1
ATOM 1406 C CA . ILE A 1 188 ? 5.192 -6.400 -6.520 1.00 96.50 188 ILE A CA 1
ATOM 1407 C C . ILE A 1 188 ? 3.730 -6.391 -6.940 1.00 96.50 188 ILE A C 1
ATOM 1409 O O . ILE A 1 188 ? 3.069 -5.361 -6.843 1.00 96.50 188 ILE A O 1
ATOM 1413 N N . GLN A 1 189 ? 3.221 -7.523 -7.409 1.00 95.25 189 GLN A N 1
ATOM 1414 C CA . GLN A 1 189 ? 1.829 -7.638 -7.816 1.00 95.25 189 GLN A CA 1
ATOM 1415 C C . GLN A 1 189 ? 0.995 -8.396 -6.792 1.00 95.25 189 GLN A C 1
ATOM 1417 O O . GLN A 1 189 ? 1.452 -9.381 -6.212 1.00 95.25 189 GLN A O 1
ATOM 1422 N N . LEU A 1 190 ? -0.247 -7.955 -6.617 1.00 94.00 190 LEU A N 1
ATOM 1423 C CA . LEU A 1 190 ? -1.289 -8.645 -5.873 1.00 94.00 190 LEU A CA 1
ATOM 1424 C C . LEU A 1 190 ? -2.465 -8.974 -6.790 1.00 94.00 190 LEU A C 1
ATOM 1426 O O . LEU A 1 190 ? -2.781 -8.220 -7.707 1.00 94.00 190 LEU A O 1
ATOM 1430 N N . THR A 1 191 ? -3.166 -10.064 -6.501 1.00 91.31 191 THR A N 1
ATOM 1431 C CA . THR A 1 191 ? -4.482 -10.326 -7.111 1.00 91.31 191 THR A CA 1
ATOM 1432 C C . THR A 1 191 ? -5.588 -9.647 -6.304 1.00 91.31 191 THR A C 1
ATOM 1434 O O . THR A 1 191 ? -5.539 -9.664 -5.078 1.00 91.31 191 THR A O 1
ATOM 1437 N N . GLY A 1 192 ? -6.611 -9.073 -6.946 1.00 84.44 192 GLY A N 1
ATOM 1438 C CA . GLY A 1 192 ? -7.680 -8.380 -6.209 1.00 84.44 192 GLY A CA 1
ATOM 1439 C C . GLY A 1 192 ? -8.588 -9.300 -5.395 1.00 84.44 192 GLY A C 1
ATOM 1440 O O . GLY A 1 192 ? -8.939 -8.959 -4.277 1.00 84.44 192 GLY A O 1
ATOM 1441 N N . VAL A 1 193 ? -8.949 -10.480 -5.909 1.00 84.62 193 VAL A N 1
ATOM 1442 C CA . VAL A 1 193 ? -9.841 -11.417 -5.189 1.00 84.62 193 VAL A CA 1
ATOM 1443 C C . VAL A 1 193 ? -9.071 -12.226 -4.148 1.00 84.62 193 VAL A C 1
ATOM 1445 O O . VAL A 1 193 ? -9.511 -12.387 -3.018 1.00 84.62 193 VAL A O 1
ATOM 1448 N N . GLY A 1 194 ? -7.906 -12.746 -4.539 1.00 79.06 194 GLY A N 1
ATOM 1449 C CA . GLY A 1 194 ? -7.119 -13.630 -3.690 1.00 79.06 194 GLY A CA 1
ATOM 1450 C C . GLY A 1 194 ? -6.098 -12.913 -2.820 1.00 79.06 194 GLY A C 1
ATOM 1451 O O . GLY A 1 194 ? -5.559 -13.547 -1.928 1.00 79.06 194 GLY A O 1
ATOM 1452 N N . GLY A 1 195 ? -5.756 -11.650 -3.084 1.00 78.31 195 GLY A N 1
ATOM 1453 C CA . GLY A 1 195 ? -4.689 -10.934 -2.378 1.00 78.31 195 GLY A CA 1
ATOM 1454 C C . GLY A 1 195 ? -3.300 -11.575 -2.509 1.00 78.31 195 GLY A C 1
ATOM 1455 O O . GLY A 1 195 ? -2.392 -11.210 -1.770 1.00 78.31 195 GLY A O 1
ATOM 1456 N N . ASN A 1 196 ? -3.125 -12.553 -3.406 1.00 87.44 196 ASN A N 1
ATOM 1457 C CA . ASN A 1 196 ? -1.880 -13.313 -3.543 1.00 87.44 196 ASN A CA 1
ATOM 1458 C C . ASN A 1 196 ? -0.762 -12.423 -4.078 1.00 87.44 196 ASN A C 1
ATOM 1460 O O . ASN A 1 196 ? -0.946 -11.814 -5.132 1.00 87.44 196 ASN A O 1
ATOM 1464 N N . VAL A 1 197 ? 0.376 -12.400 -3.384 1.00 91.88 197 VAL A N 1
ATOM 1465 C CA . VAL A 1 197 ? 1.543 -11.585 -3.733 1.00 91.88 197 VAL A CA 1
ATOM 1466 C C . VAL A 1 197 ? 2.488 -12.355 -4.655 1.00 91.88 197 VAL A C 1
ATOM 1468 O O . VAL A 1 197 ? 2.808 -13.518 -4.411 1.00 91.88 197 VAL A O 1
ATOM 1471 N N . LYS A 1 198 ? 2.995 -11.690 -5.694 1.00 94.06 198 LYS A N 1
ATOM 1472 C CA . LYS A 1 198 ? 4.098 -12.171 -6.529 1.00 94.06 198 LYS A CA 1
ATOM 1473 C C . LYS A 1 198 ? 5.064 -11.033 -6.835 1.00 94.06 198 LYS A C 1
ATOM 1475 O O . LYS A 1 198 ? 4.646 -9.910 -7.090 1.00 94.06 198 LYS A O 1
ATOM 1480 N N . ILE A 1 199 ? 6.358 -11.332 -6.805 1.00 94.19 199 ILE A N 1
ATOM 1481 C CA . ILE A 1 199 ? 7.421 -10.360 -7.068 1.00 94.19 199 ILE A CA 1
ATOM 1482 C C . ILE A 1 199 ? 8.014 -10.650 -8.443 1.00 94.19 199 ILE A C 1
ATOM 1484 O O . ILE A 1 199 ? 8.352 -11.795 -8.746 1.00 94.19 199 ILE A O 1
ATOM 1488 N N . TYR A 1 200 ? 8.157 -9.603 -9.245 1.00 93.50 200 TYR A N 1
ATOM 1489 C CA . TYR A 1 200 ? 8.783 -9.626 -10.556 1.00 93.50 200 TYR A CA 1
ATOM 1490 C C . TYR A 1 200 ? 10.003 -8.708 -10.559 1.00 93.50 200 TYR A C 1
ATOM 1492 O O . TYR A 1 200 ? 9.941 -7.593 -10.037 1.00 93.50 200 TYR A O 1
ATOM 1500 N N . ARG A 1 201 ? 11.110 -9.189 -11.127 1.00 89.88 201 ARG A N 1
ATOM 1501 C CA . ARG A 1 201 ? 12.403 -8.492 -11.167 1.00 89.88 201 ARG A CA 1
ATOM 1502 C C . ARG A 1 201 ? 13.157 -8.803 -12.460 1.00 89.88 201 ARG A C 1
ATOM 1504 O O . ARG A 1 201 ? 12.930 -9.864 -13.053 1.00 89.88 201 ARG A O 1
ATOM 1511 N N . ARG A 1 202 ? 14.046 -7.892 -12.839 1.00 85.88 202 ARG A N 1
ATOM 1512 C CA . ARG A 1 202 ? 15.083 -8.102 -13.854 1.00 85.88 202 ARG A CA 1
ATOM 1513 C C . ARG A 1 202 ? 16.361 -8.614 -13.198 1.00 85.88 202 ARG A C 1
ATOM 1515 O O . ARG A 1 202 ? 16.631 -8.182 -12.053 1.00 85.88 202 ARG A O 1
#

Foldseek 3Di:
DLVQLLCCLQVVLWKKKKFWFAAQQVDDQDQQGHGAHFKIKIWMKIFPVRDPQDDDDFDPPADERQLLRIDTDDDIDMDGQKFWADDAFADVPPPQAQQNVDGGQPALQLEDGPCGPVFFASHWYFPPGNDPDDGGNDIGRWIWMQGNQSFIGIRDDNDDQTQKRKTKMAGHDRRHGDDPVGPWIKIWIAGRRNRDTDIGTD

Radius of gyration: 16.45 Å; chains: 1; bounding box: 42×30×46 Å

Sequence (202 aa):
MLDQARTYAMANNTYTWVGFFEEDVSQPSGNPAAAGAGRIVMSIVASKDGTTIYTGGLTSPAVELDPTKLIQVGKLTKIDNLHLKTFPDATATPPPDTFDQRPAAALNTARIGDTSPDNDSLSPFRYPVGSATGTAQYIFRKAVQFSPLGEARIDNNNYTLKTVIEIGVQPTHGITPEPSPVKNPVAIQLTGVGGNVKIYRR

Secondary structure (DSSP, 8-state):
-HHHHHHHHHHTT--EEEEEEEEETTS---SSPPB-SEEEEEEEEEESSSS-SS-SS--SSP----GGGEEEEEEEEEEESEEE--PPPP---SS--TTTTSPP--SGGGEESSS-SSS--SS-EEES-S-SSS--SEEE-EEEEE-TT--EEESSTTSPPPSEEEEEEEEEETTEEPPSSPSS-EEEEEETTT--EEEEE-

pLDDT: mean 91.46, std 8.14, range [56.91, 98.19]